Protein AF-A0A7X4CKM7-F1 (afdb_monomer_lite)

Foldseek 3Di:
DPDVVLLCLQDDPPDDPPLVVVLVVLCVPPPDDDPFLVVLLVLLVLLDALQDPCSVVSVLQSLLSLLVSGHPCPPPRDSDDDGDDDDPVSLLVLVQLLLLLLCVLVVHDLVVSCVVHPDSVVSVVSDVSSPDDDSSSSSSSNSNSVSSCSHSDDPVNVVVPDDQLRVQQSCCCSPPVDGDDPVRSVVSVVD

Radius of gyration: 17.93 Å; chains: 1; bounding box: 45×34×43 Å

pLDDT: mean 80.59, std 16.55, range [32.69, 97.44]

Sequence (191 aa):
MPDSHWRNILHHHDEPDEAMQHIDAQVAPLEELSDAVRHIRALISRFDSLTHYCAFDNLDLIVRAIGEGTYPGQPAVDVLTRAWEMDDQRRSRAKTYVQTLRAWSEGKSVEEAQQMADDSELCTELYRTLGPFEEHKAWLAASLAHTLKAFAYEAQDLLDEASEADFVRGVYRAALDRDPSSDDLQNRLAE

Secondary structure (DSSP, 8-state):
---TTTHHHH--TTS--HHHHHHHHTTTTSSS--HHHHHHHHHHHT---SSSTTHHHHHHHHHHHHHHT---S-S------------HHHHHHHHHHHHHHHHHHTT--HHHHHTT-S-HHHHHHHHHHH-S--HHHHHHHHHHHHHHHHHH--HHHHHHHS-HHHHHHHHHHHHHSSPPPHHHHHHHHT-

Structure (mmCIF, N/CA/C/O backbone):
data_AF-A0A7X4CKM7-F1
#
_entry.id   AF-A0A7X4CKM7-F1
#
loop_
_atom_site.group_PDB
_atom_site.id
_atom_site.type_symbol
_atom_site.label_atom_id
_atom_site.label_alt_id
_atom_site.label_comp_id
_atom_site.label_asym_id
_atom_site.label_entity_id
_atom_site.label_seq_id
_atom_site.pdbx_PDB_ins_code
_atom_site.Cartn_x
_atom_site.Cartn_y
_atom_site.Cartn_z
_atom_site.occupancy
_atom_site.B_iso_or_equiv
_atom_site.auth_seq_id
_atom_site.auth_comp_id
_atom_site.auth_asym_id
_atom_site.auth_atom_id
_atom_site.pdbx_PDB_model_num
ATOM 1 N N . MET A 1 1 ? 26.521 -1.316 -17.231 1.00 39.28 1 MET A N 1
ATOM 2 C CA . MET A 1 1 ? 25.372 -1.683 -16.382 1.00 39.28 1 MET A CA 1
ATOM 3 C C . MET A 1 1 ? 25.861 -1.866 -14.949 1.00 39.28 1 MET A C 1
ATOM 5 O O . MET A 1 1 ? 26.292 -2.970 -14.635 1.00 39.28 1 MET A O 1
ATOM 9 N N . PRO A 1 2 ? 25.896 -0.815 -14.113 1.00 37.28 2 PRO A N 1
ATOM 10 C CA . PRO A 1 2 ? 26.225 -0.973 -12.703 1.00 37.28 2 PRO A CA 1
ATOM 11 C C . PRO A 1 2 ? 25.202 -0.245 -11.811 1.00 37.28 2 PRO A C 1
ATOM 13 O O . PRO A 1 2 ? 25.514 0.817 -11.309 1.00 37.28 2 PRO A O 1
ATOM 16 N N . ASP A 1 3 ? 24.006 -0.809 -11.615 1.00 37.28 3 ASP A N 1
ATOM 17 C CA . ASP A 1 3 ? 23.025 -0.297 -10.626 1.00 37.28 3 ASP A CA 1
ATOM 18 C C . ASP A 1 3 ? 22.402 -1.411 -9.762 1.00 37.28 3 ASP A C 1
ATOM 20 O O . ASP A 1 3 ? 21.568 -1.165 -8.894 1.00 37.28 3 ASP A O 1
ATOM 24 N N . SER A 1 4 ? 22.824 -2.667 -9.938 1.00 41.88 4 SER A N 1
ATOM 25 C CA . SER A 1 4 ? 22.228 -3.808 -9.228 1.00 41.88 4 SER A CA 1
ATOM 26 C C . SER A 1 4 ? 22.681 -3.956 -7.774 1.00 41.88 4 SER A C 1
ATOM 28 O O . SER A 1 4 ? 22.087 -4.737 -7.040 1.00 41.88 4 SER A O 1
ATOM 30 N N . HIS A 1 5 ? 23.729 -3.248 -7.344 1.00 32.69 5 HIS A N 1
ATOM 31 C CA . HIS A 1 5 ? 24.290 -3.423 -6.000 1.00 32.69 5 HIS A CA 1
ATOM 32 C C . HIS A 1 5 ? 23.524 -2.668 -4.905 1.00 32.69 5 HIS A C 1
ATOM 34 O O . HIS A 1 5 ? 23.527 -3.121 -3.765 1.00 32.69 5 HIS A O 1
ATOM 40 N N . TRP A 1 6 ? 22.813 -1.585 -5.236 1.00 38.69 6 TRP A N 1
ATOM 41 C CA . TRP A 1 6 ? 22.053 -0.809 -4.247 1.00 38.69 6 TRP A CA 1
ATOM 42 C C . TRP A 1 6 ? 20.774 -1.506 -3.780 1.00 38.69 6 TRP A C 1
ATOM 44 O O . TRP A 1 6 ? 20.381 -1.350 -2.628 1.00 38.69 6 TRP A O 1
ATOM 54 N N . ARG A 1 7 ? 20.168 -2.351 -4.625 1.00 38.78 7 ARG A N 1
ATOM 55 C CA . ARG A 1 7 ? 19.018 -3.186 -4.234 1.00 38.78 7 ARG A CA 1
ATOM 56 C C . ARG A 1 7 ? 19.349 -4.136 -3.075 1.00 38.78 7 ARG A C 1
ATOM 58 O O . ARG A 1 7 ? 18.522 -4.312 -2.191 1.00 38.78 7 ARG A O 1
ATOM 65 N N . ASN A 1 8 ? 20.576 -4.659 -3.044 1.00 40.00 8 ASN A N 1
ATOM 66 C CA . ASN A 1 8 ? 21.045 -5.577 -1.999 1.00 40.00 8 ASN A CA 1
ATOM 67 C C . ASN A 1 8 ? 21.421 -4.880 -0.682 1.00 40.00 8 ASN A C 1
ATOM 69 O O . ASN A 1 8 ? 21.570 -5.551 0.329 1.00 40.00 8 ASN A O 1
ATOM 73 N N . ILE A 1 9 ? 21.603 -3.555 -0.684 1.00 45.00 9 ILE A N 1
ATOM 74 C CA . ILE A 1 9 ? 21.944 -2.784 0.525 1.00 45.00 9 ILE A CA 1
ATOM 75 C C . ILE A 1 9 ? 20.700 -2.548 1.397 1.00 45.00 9 ILE A C 1
ATOM 77 O O . ILE A 1 9 ? 20.830 -2.354 2.602 1.00 45.00 9 ILE A O 1
ATOM 81 N N . LEU A 1 10 ? 19.500 -2.603 0.806 1.00 42.25 10 LEU A N 1
ATOM 82 C CA . LEU A 1 10 ? 18.227 -2.380 1.502 1.00 42.25 10 LEU A CA 1
ATOM 83 C C . LEU A 1 10 ? 17.377 -3.649 1.671 1.00 42.25 10 LEU A C 1
ATOM 85 O O . LEU A 1 10 ? 16.514 -3.670 2.541 1.00 42.25 10 LEU A O 1
ATOM 89 N N . HIS A 1 11 ? 17.625 -4.710 0.895 1.00 40.00 11 HIS A N 1
ATOM 90 C CA . HIS A 1 11 ? 16.902 -5.978 1.011 1.00 40.00 11 HIS A CA 1
ATOM 91 C C . HIS A 1 11 ? 17.866 -7.171 0.957 1.00 40.00 11 HIS A C 1
ATOM 93 O O . HIS A 1 11 ? 18.462 -7.459 -0.082 1.00 40.00 11 HIS A O 1
ATOM 99 N N . HIS A 1 12 ? 17.986 -7.899 2.070 1.00 36.59 12 HIS A N 1
ATOM 100 C CA . HIS A 1 12 ? 18.531 -9.256 2.066 1.00 36.59 12 HIS A CA 1
ATOM 101 C C . HIS A 1 12 ? 17.458 -10.220 1.541 1.00 36.59 12 HIS A C 1
ATOM 103 O O . HIS A 1 12 ? 16.345 -10.258 2.052 1.00 36.59 12 HIS A O 1
ATOM 109 N N . HIS A 1 13 ? 17.787 -10.985 0.498 1.00 42.50 13 HIS A N 1
ATOM 110 C CA . HIS A 1 13 ? 16.843 -11.849 -0.224 1.00 42.50 13 HIS A CA 1
ATOM 111 C C . HIS A 1 13 ? 16.504 -13.180 0.478 1.00 42.50 13 HIS A C 1
ATOM 113 O O . HIS A 1 13 ? 15.590 -13.869 0.027 1.00 42.50 13 HIS A O 1
ATOM 119 N N . ASP A 1 14 ? 17.215 -13.545 1.550 1.00 36.38 14 ASP A N 1
ATOM 120 C CA . ASP A 1 14 ? 17.176 -14.906 2.110 1.00 36.38 14 ASP A CA 1
ATOM 121 C C . ASP A 1 14 ? 16.405 -15.034 3.441 1.00 36.38 14 ASP A C 1
ATOM 123 O O . ASP A 1 14 ? 16.146 -16.149 3.895 1.00 36.38 14 ASP A O 1
ATOM 127 N N . GLU A 1 15 ? 15.965 -13.921 4.037 1.00 41.22 15 GLU A N 1
ATOM 128 C CA . GLU A 1 15 ? 15.113 -13.900 5.234 1.00 41.22 15 GLU A CA 1
ATOM 129 C C . GLU A 1 15 ? 13.768 -13.227 4.914 1.00 41.22 15 GLU A C 1
ATOM 131 O O . GLU A 1 15 ? 13.713 -12.372 4.025 1.00 41.22 15 GLU A O 1
ATOM 136 N N . PRO A 1 16 ? 12.655 -13.597 5.584 1.00 48.03 16 PRO A N 1
ATOM 137 C CA . PRO A 1 16 ? 11.411 -12.861 5.412 1.00 48.03 16 PRO A CA 1
ATOM 138 C C . PRO A 1 16 ? 11.676 -11.406 5.801 1.00 48.03 16 PRO A C 1
ATOM 140 O O . PRO A 1 16 ? 12.111 -11.168 6.925 1.00 48.03 16 PRO A O 1
ATOM 143 N N . ASP A 1 17 ? 11.427 -10.471 4.883 1.00 63.91 17 ASP A N 1
ATOM 144 C CA . ASP A 1 17 ? 11.603 -9.031 5.101 1.00 63.91 17 ASP A CA 1
ATOM 145 C C . ASP A 1 17 ? 11.041 -8.641 6.482 1.00 63.91 17 ASP A C 1
ATOM 147 O O . ASP A 1 17 ? 9.880 -8.946 6.771 1.00 63.91 17 ASP A O 1
ATOM 151 N N . GLU A 1 18 ? 11.848 -8.024 7.357 1.00 64.31 18 GLU A N 1
ATOM 152 C CA . GLU A 1 18 ? 11.435 -7.610 8.712 1.00 64.31 18 GLU A CA 1
ATOM 153 C C . GLU A 1 18 ? 10.119 -6.813 8.676 1.00 64.31 18 GLU A C 1
ATOM 155 O O . GLU A 1 18 ? 9.265 -6.960 9.554 1.00 64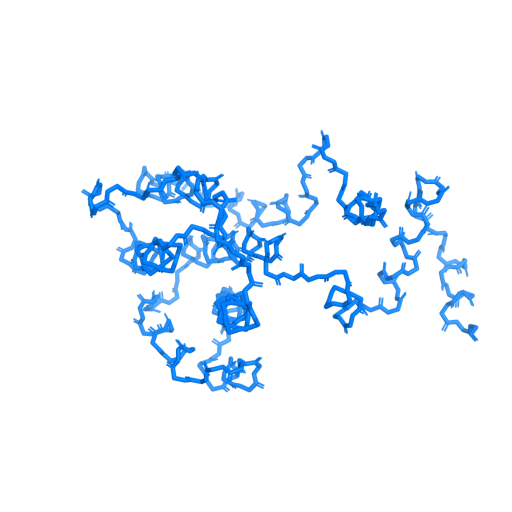.31 18 GLU A O 1
ATOM 160 N N . ALA A 1 19 ? 9.905 -6.017 7.622 1.00 65.50 19 ALA A N 1
ATOM 161 C CA . ALA A 1 19 ? 8.665 -5.281 7.419 1.00 65.50 19 ALA A CA 1
ATOM 162 C C . ALA A 1 19 ? 7.482 -6.208 7.102 1.00 65.50 19 ALA A C 1
ATOM 164 O O . ALA A 1 19 ? 6.382 -5.987 7.606 1.00 65.50 19 ALA A O 1
ATOM 165 N N . MET A 1 20 ? 7.696 -7.272 6.325 1.00 71.19 20 MET A N 1
ATOM 166 C CA . MET A 1 20 ? 6.668 -8.283 6.075 1.00 71.19 20 MET A CA 1
ATOM 167 C C . MET A 1 20 ? 6.361 -9.091 7.336 1.00 71.19 20 MET A C 1
ATOM 169 O O . MET A 1 20 ? 5.194 -9.335 7.623 1.00 71.19 20 MET A O 1
ATOM 173 N N . GLN A 1 21 ? 7.374 -9.438 8.137 1.00 72.31 21 GLN A N 1
ATOM 174 C CA . GLN A 1 21 ? 7.164 -10.083 9.438 1.00 72.31 21 GLN A CA 1
ATOM 175 C C . GLN A 1 21 ? 6.337 -9.193 10.370 1.00 72.31 21 GLN A C 1
ATOM 177 O O . GLN A 1 21 ? 5.437 -9.679 11.051 1.00 72.31 21 GLN A O 1
ATOM 182 N N . HIS A 1 22 ? 6.608 -7.885 10.377 1.00 74.31 22 HIS A N 1
ATOM 183 C CA . HIS A 1 22 ? 5.835 -6.919 11.148 1.00 74.31 22 HIS A CA 1
ATOM 184 C C . HIS A 1 22 ? 4.379 -6.829 10.670 1.00 74.31 22 HIS A C 1
ATOM 186 O O . HIS A 1 22 ? 3.472 -6.835 11.500 1.00 74.31 22 HIS A O 1
ATOM 192 N N . ILE A 1 23 ? 4.144 -6.791 9.354 1.00 76.12 23 ILE A N 1
ATOM 193 C CA . ILE A 1 23 ? 2.796 -6.801 8.765 1.00 76.12 23 ILE A CA 1
ATOM 194 C C . ILE A 1 23 ? 2.068 -8.104 9.116 1.00 76.12 23 ILE A C 1
ATOM 196 O O . ILE A 1 23 ? 0.939 -8.069 9.593 1.00 76.12 23 ILE A O 1
ATOM 200 N N . ASP A 1 24 ? 2.709 -9.257 8.943 1.00 75.00 24 ASP A N 1
ATOM 201 C CA . ASP A 1 24 ? 2.106 -10.560 9.235 1.00 75.00 24 ASP A CA 1
ATOM 202 C C . ASP A 1 24 ? 1.843 -10.748 10.746 1.00 75.00 24 ASP A C 1
ATOM 204 O O . ASP A 1 24 ? 0.855 -11.377 11.133 1.00 75.00 24 ASP A O 1
ATOM 208 N N . ALA A 1 25 ? 2.644 -10.131 11.624 1.00 74.31 25 ALA A N 1
ATOM 209 C CA . ALA A 1 25 ? 2.401 -10.118 13.068 1.00 74.31 25 ALA A CA 1
ATOM 210 C C . ALA A 1 25 ? 1.110 -9.373 13.464 1.00 74.31 25 ALA A C 1
ATOM 212 O O . ALA A 1 25 ? 0.542 -9.681 14.513 1.00 74.31 25 ALA A O 1
ATOM 213 N N . GLN A 1 26 ? 0.595 -8.463 12.626 1.00 70.06 26 GLN A N 1
ATOM 214 C CA . GLN A 1 26 ? -0.701 -7.797 12.846 1.00 70.06 26 GLN A CA 1
ATOM 215 C C . GLN A 1 26 ? -1.882 -8.782 12.793 1.00 70.06 26 GLN A C 1
ATOM 217 O O . GLN A 1 26 ? -2.955 -8.487 13.311 1.00 70.06 26 GLN A O 1
ATOM 222 N N . VAL A 1 27 ? -1.676 -9.967 12.208 1.00 67.94 27 VAL A N 1
ATOM 223 C CA . VAL A 1 27 ? -2.685 -11.023 12.027 1.00 67.94 27 VAL A CA 1
ATOM 224 C C . VAL A 1 27 ? -2.497 -12.190 12.988 1.00 67.94 27 VAL A C 1
ATOM 226 O O . VAL A 1 27 ? -3.405 -12.999 13.144 1.00 67.94 27 VAL A O 1
ATOM 229 N N . ALA A 1 28 ? -1.375 -12.258 13.711 1.00 57.69 28 ALA A N 1
ATOM 230 C CA . ALA A 1 28 ? -1.180 -13.232 14.787 1.00 57.69 28 ALA A CA 1
ATOM 231 C C . ALA A 1 28 ? -2.332 -13.294 15.828 1.00 57.69 28 ALA A C 1
ATOM 233 O O . ALA A 1 28 ? -2.553 -14.382 16.363 1.00 57.69 28 ALA A O 1
ATOM 234 N N . PRO A 1 29 ? -3.094 -12.211 16.114 1.00 54.50 29 PRO A N 1
ATOM 235 C CA . PRO A 1 29 ? -4.280 -12.277 16.973 1.00 54.50 29 PRO A CA 1
ATOM 236 C C . PRO A 1 29 ? -5.586 -12.668 16.252 1.00 54.50 29 PRO A C 1
ATOM 238 O O . PRO A 1 29 ? -6.580 -12.932 16.926 1.00 54.50 29 PRO A O 1
ATOM 241 N N . LEU A 1 30 ? -5.626 -12.680 14.914 1.00 57.91 30 LEU A N 1
ATOM 242 C CA . LEU A 1 30 ? -6.829 -12.964 14.128 1.00 57.91 30 LEU A CA 1
ATOM 243 C C . LEU A 1 30 ? -6.989 -14.483 13.965 1.00 57.91 30 LEU A C 1
ATOM 245 O O . LEU A 1 30 ? -6.373 -15.100 13.095 1.00 57.91 30 LEU A O 1
ATOM 249 N N . GLU A 1 31 ? -7.803 -15.093 14.830 1.00 55.91 31 GLU A N 1
ATOM 250 C CA . GLU A 1 31 ? -8.207 -16.502 14.733 1.00 55.91 31 GLU A CA 1
ATOM 251 C C . GLU A 1 31 ? -8.642 -16.857 13.295 1.00 55.91 31 GLU A C 1
ATOM 253 O O . GLU A 1 31 ? -9.437 -16.145 12.688 1.00 55.91 31 GLU A O 1
ATOM 258 N N . GLU A 1 32 ? -8.061 -17.934 12.750 1.00 72.38 32 GLU A N 1
ATOM 259 C CA . GLU A 1 32 ? -8.278 -18.519 11.414 1.00 72.38 32 GLU A CA 1
ATOM 260 C C . GLU A 1 32 ? -8.833 -17.574 10.325 1.00 72.38 32 GLU A C 1
ATOM 262 O O . GLU A 1 32 ? -10.038 -17.498 10.084 1.00 72.38 32 GLU A O 1
ATOM 267 N N . LEU A 1 33 ? -7.931 -16.935 9.567 1.00 78.38 33 LEU A N 1
ATOM 268 C CA . LEU A 1 33 ? -8.290 -16.206 8.341 1.00 78.38 33 LEU A CA 1
ATOM 269 C C . LEU A 1 33 ? -9.223 -17.025 7.435 1.00 78.38 33 LEU A C 1
ATOM 271 O O . LEU A 1 33 ? -8.977 -18.207 7.185 1.00 78.38 33 LEU A O 1
ATOM 275 N N . SER A 1 34 ? -10.237 -16.382 6.859 1.00 86.50 34 SER A N 1
ATOM 276 C CA . SER A 1 34 ? -11.102 -17.033 5.873 1.00 86.50 34 SER A CA 1
ATOM 277 C C . SER A 1 34 ? -10.327 -17.417 4.605 1.00 86.50 34 SER A C 1
ATOM 279 O O . SER A 1 34 ? -9.322 -16.794 4.245 1.00 86.50 34 SER A O 1
ATOM 281 N N . ASP A 1 35 ? -10.820 -18.416 3.869 1.00 86.44 35 ASP A N 1
ATOM 282 C CA . ASP A 1 35 ? -10.211 -18.825 2.596 1.00 86.44 35 ASP A CA 1
ATOM 283 C C . ASP A 1 35 ? -10.187 -17.690 1.565 1.00 86.44 35 ASP A C 1
ATOM 285 O O . ASP A 1 35 ? -9.237 -17.585 0.791 1.00 86.44 35 ASP A O 1
ATOM 289 N N . ALA A 1 36 ? -11.183 -16.800 1.594 1.00 87.81 36 ALA A N 1
ATOM 290 C CA . ALA A 1 36 ? -11.218 -15.611 0.747 1.00 87.81 36 ALA A CA 1
ATOM 291 C C . ALA A 1 36 ? -10.048 -14.663 1.055 1.00 87.81 36 ALA A C 1
ATOM 293 O O . ALA A 1 36 ? -9.338 -14.243 0.142 1.00 87.81 36 ALA A O 1
ATOM 294 N N . VAL A 1 37 ? -9.785 -14.393 2.337 1.00 88.44 37 VAL A N 1
ATOM 295 C CA . VAL A 1 37 ? -8.666 -13.541 2.767 1.00 88.44 37 VAL A CA 1
ATOM 296 C C . VAL A 1 37 ? -7.321 -14.173 2.400 1.00 88.44 37 VAL A C 1
ATOM 298 O O . VAL A 1 37 ? -6.451 -13.494 1.850 1.00 88.44 37 VAL A O 1
ATOM 301 N N . ARG A 1 38 ? -7.159 -15.488 2.603 1.00 85.38 38 ARG A N 1
ATOM 302 C CA . ARG A 1 38 ? -5.957 -16.224 2.163 1.00 85.38 38 ARG A CA 1
ATOM 303 C C . ARG A 1 38 ? -5.773 -16.164 0.647 1.00 85.38 38 ARG A C 1
ATOM 305 O O . ARG A 1 38 ? -4.649 -16.020 0.169 1.00 85.38 38 ARG A O 1
ATOM 312 N N . HIS A 1 39 ? -6.863 -16.257 -0.112 1.00 87.50 39 HIS A N 1
ATOM 313 C CA . HIS A 1 39 ? -6.821 -16.177 -1.567 1.00 87.50 39 HIS A CA 1
ATOM 314 C C . HIS A 1 39 ? -6.375 -14.792 -2.047 1.00 87.50 39 HIS A C 1
ATOM 316 O O . HIS A 1 39 ? -5.477 -14.700 -2.881 1.00 87.50 39 HIS A O 1
ATOM 322 N N . ILE A 1 40 ? -6.932 -13.717 -1.481 1.00 89.75 40 ILE A N 1
ATOM 323 C CA . ILE A 1 40 ? -6.520 -12.344 -1.805 1.00 89.75 40 ILE A CA 1
ATOM 324 C C . ILE A 1 40 ? -5.047 -12.132 -1.442 1.00 89.75 40 ILE A C 1
ATOM 326 O O . ILE A 1 40 ? -4.286 -11.603 -2.250 1.00 89.75 40 ILE A O 1
ATOM 330 N N . ARG A 1 41 ? -4.603 -12.628 -0.280 1.00 88.06 41 ARG A N 1
ATOM 331 C CA . ARG A 1 41 ? -3.185 -12.583 0.101 1.00 88.06 41 ARG A CA 1
ATOM 332 C C . ARG A 1 41 ? -2.292 -13.279 -0.925 1.00 88.06 41 ARG A C 1
ATOM 334 O O . ARG A 1 41 ? -1.248 -12.742 -1.284 1.00 88.06 41 ARG A O 1
ATOM 341 N N . ALA A 1 42 ? -2.711 -14.439 -1.428 1.00 84.00 42 ALA A N 1
ATOM 342 C CA . ALA A 1 42 ? -1.979 -15.158 -2.464 1.00 84.00 42 ALA A CA 1
ATOM 343 C C . ALA A 1 42 ? -1.928 -14.390 -3.797 1.00 84.00 42 ALA A C 1
ATOM 345 O O . ALA A 1 42 ? -0.920 -14.477 -4.495 1.00 84.00 42 ALA A O 1
ATOM 346 N N . LEU A 1 43 ? -2.970 -13.628 -4.154 1.00 85.94 43 LEU A N 1
ATOM 347 C CA . LEU A 1 43 ? -2.938 -12.738 -5.323 1.00 85.94 43 LEU A CA 1
ATOM 348 C C . LEU A 1 43 ? -1.899 -11.627 -5.146 1.00 85.94 43 LEU A C 1
ATOM 350 O O . LEU A 1 43 ? -1.102 -11.405 -6.054 1.00 85.94 43 LEU A O 1
ATOM 354 N N . ILE A 1 44 ? -1.864 -10.991 -3.971 1.00 87.50 44 ILE A N 1
ATOM 355 C CA . ILE A 1 44 ? -0.880 -9.949 -3.640 1.00 87.50 44 ILE A CA 1
ATOM 356 C C . ILE A 1 44 ? 0.544 -10.499 -3.762 1.00 87.50 44 ILE A C 1
ATOM 358 O O . ILE A 1 44 ? 1.368 -9.912 -4.453 1.00 87.50 44 ILE A O 1
ATOM 362 N N . SER A 1 45 ? 0.828 -11.662 -3.167 1.00 80.69 45 SER A N 1
ATOM 363 C CA . SER A 1 45 ? 2.166 -12.273 -3.216 1.00 80.69 45 SER A CA 1
ATOM 364 C C . SER A 1 45 ? 2.613 -12.686 -4.621 1.00 80.69 45 SER A C 1
ATOM 366 O O . SER A 1 45 ? 3.796 -12.923 -4.842 1.00 80.69 45 SER A O 1
ATOM 368 N N . ARG A 1 46 ? 1.678 -12.815 -5.569 1.00 77.88 46 ARG A N 1
ATOM 369 C CA . ARG A 1 46 ? 1.964 -13.132 -6.974 1.00 77.88 46 ARG A CA 1
ATOM 370 C C . ARG A 1 46 ? 2.063 -11.888 -7.848 1.00 77.88 46 ARG A C 1
ATOM 372 O O . ARG A 1 46 ? 2.316 -12.033 -9.037 1.00 77.88 46 ARG A O 1
ATOM 379 N N . PHE A 1 47 ? 1.837 -10.693 -7.307 1.00 79.56 47 PHE A N 1
ATOM 380 C CA . PHE A 1 47 ? 1.991 -9.464 -8.067 1.00 79.56 47 PHE A CA 1
ATOM 381 C C . PHE A 1 47 ? 3.473 -9.250 -8.403 1.00 79.56 47 PHE A C 1
ATOM 383 O O . PHE A 1 47 ? 4.274 -8.913 -7.538 1.00 79.56 47 PHE A O 1
ATOM 390 N N . ASP A 1 48 ? 3.829 -9.497 -9.663 1.00 71.56 48 ASP A N 1
ATOM 391 C CA . ASP A 1 48 ? 5.229 -9.637 -10.084 1.00 71.56 48 ASP A CA 1
ATOM 392 C C . ASP A 1 48 ? 5.817 -8.351 -10.683 1.00 71.56 48 ASP A C 1
ATOM 394 O O . ASP A 1 48 ? 7.026 -8.131 -10.645 1.00 71.56 48 ASP A O 1
ATOM 398 N N . SER A 1 49 ? 4.989 -7.475 -11.272 1.00 75.25 49 SER A N 1
ATOM 399 C CA . SER A 1 49 ? 5.521 -6.259 -11.888 1.00 75.25 49 SER A CA 1
ATOM 400 C C . SER A 1 49 ? 4.499 -5.181 -12.233 1.00 75.25 49 SER A C 1
ATOM 402 O O . SER A 1 49 ? 3.385 -5.450 -12.681 1.00 75.25 49 SER A O 1
ATOM 404 N N . LEU A 1 50 ? 4.962 -3.932 -12.163 1.00 82.31 50 LEU A N 1
ATOM 405 C CA . LEU A 1 50 ? 4.291 -2.742 -12.693 1.00 82.31 50 LEU A CA 1
ATOM 406 C C . LEU A 1 50 ? 4.560 -2.499 -14.192 1.00 82.31 50 LEU A C 1
ATOM 408 O O . LEU A 1 50 ? 3.913 -1.644 -14.802 1.00 82.31 50 LEU A O 1
ATOM 412 N N . THR A 1 51 ? 5.482 -3.246 -14.810 1.00 78.06 51 THR A N 1
ATOM 413 C CA . THR A 1 51 ? 5.804 -3.127 -16.246 1.00 78.06 51 THR A CA 1
ATOM 414 C C . THR A 1 51 ? 4.840 -3.897 -17.147 1.00 78.06 51 THR A C 1
ATOM 416 O O . THR A 1 51 ? 4.883 -3.763 -18.367 1.00 78.06 51 THR A O 1
ATOM 419 N N . HIS A 1 52 ? 3.935 -4.691 -16.573 1.00 79.12 52 HIS A N 1
ATOM 420 C CA . HIS A 1 52 ? 2.905 -5.377 -17.342 1.00 79.12 52 HIS A CA 1
ATOM 421 C C . HIS A 1 52 ? 1.837 -4.390 -17.842 1.00 79.12 52 HIS A C 1
ATOM 423 O O . HIS A 1 52 ? 1.417 -3.494 -17.110 1.00 79.12 52 HIS A O 1
ATOM 429 N N . TYR A 1 53 ? 1.341 -4.547 -19.074 1.00 75.81 53 TYR A N 1
ATOM 430 C CA . TYR A 1 53 ? 0.359 -3.611 -19.647 1.00 75.81 53 TYR A CA 1
ATOM 431 C C . TYR A 1 53 ? -0.942 -3.539 -18.821 1.00 75.81 53 TYR A C 1
ATOM 433 O O . TYR A 1 53 ? -1.439 -2.441 -18.595 1.00 75.81 53 TYR A O 1
ATOM 441 N N . CYS A 1 54 ? -1.402 -4.671 -18.274 1.00 81.38 54 CYS A N 1
ATOM 442 C CA . CYS A 1 54 ? -2.551 -4.759 -17.360 1.00 81.38 54 CYS A CA 1
ATOM 443 C C . CYS A 1 54 ? -2.188 -4.617 -15.871 1.00 81.38 54 CYS A C 1
ATOM 445 O O . CYS A 1 54 ? -2.989 -4.986 -15.020 1.00 81.38 54 CYS A O 1
ATOM 447 N N . ALA A 1 55 ? -0.992 -4.135 -15.510 1.00 85.62 55 ALA A N 1
ATOM 448 C CA . ALA A 1 55 ? -0.593 -4.045 -14.100 1.00 85.62 55 ALA A CA 1
ATOM 449 C C . ALA A 1 55 ? -1.594 -3.237 -13.258 1.00 85.62 55 ALA A C 1
ATOM 451 O O . ALA A 1 55 ? -1.964 -3.673 -12.175 1.00 85.62 55 ALA A O 1
ATOM 452 N N . PHE A 1 56 ? -2.076 -2.102 -13.771 1.00 89.50 56 PHE A N 1
ATOM 453 C CA . PHE A 1 56 ? -3.050 -1.277 -13.053 1.00 89.50 56 PHE A CA 1
ATOM 454 C C . PHE A 1 56 ? -4.458 -1.873 -13.052 1.00 89.50 56 PHE A C 1
ATOM 456 O O . PHE A 1 56 ? -5.118 -1.802 -12.025 1.00 89.50 56 PHE A O 1
ATOM 463 N N . ASP A 1 57 ? -4.871 -2.553 -14.124 1.00 88.38 57 ASP A N 1
ATOM 464 C CA . ASP A 1 57 ? -6.142 -3.292 -14.132 1.00 88.38 57 ASP A CA 1
ATOM 465 C C . ASP A 1 57 ? -6.125 -4.405 -13.071 1.00 88.38 57 ASP A C 1
ATOM 467 O O . ASP A 1 57 ? -7.072 -4.583 -12.308 1.00 88.38 57 ASP A O 1
ATOM 471 N N . ASN A 1 58 ? -5.007 -5.130 -12.976 1.00 87.81 58 ASN A N 1
ATOM 472 C CA . ASN A 1 58 ? -4.773 -6.134 -11.945 1.00 87.81 58 ASN A CA 1
ATOM 473 C C . ASN A 1 58 ? -4.785 -5.516 -10.540 1.00 87.81 58 ASN A C 1
ATOM 475 O O . ASN A 1 58 ? -5.336 -6.115 -9.619 1.00 87.81 58 ASN A O 1
ATOM 479 N N . LEU A 1 59 ? -4.196 -4.330 -10.366 1.00 91.00 59 LEU A N 1
ATOM 480 C CA . LEU A 1 59 ? -4.215 -3.633 -9.082 1.00 91.00 59 LEU A CA 1
ATOM 481 C C . LEU A 1 59 ? -5.620 -3.220 -8.676 1.00 91.00 59 LEU A C 1
ATOM 483 O O . LEU A 1 59 ? -6.013 -3.487 -7.544 1.00 91.00 59 LEU A O 1
ATOM 487 N N . ASP A 1 60 ? -6.391 -2.653 -9.597 1.00 92.25 60 ASP A N 1
ATOM 488 C CA . ASP A 1 60 ? -7.781 -2.273 -9.354 1.00 92.25 60 ASP A CA 1
ATOM 489 C C . ASP A 1 60 ? -8.623 -3.488 -8.949 1.00 92.25 60 ASP A C 1
ATOM 491 O O . ASP A 1 60 ? -9.423 -3.415 -8.014 1.00 92.25 60 ASP A O 1
ATOM 495 N N . LEU A 1 61 ? -8.387 -4.644 -9.577 1.00 91.31 61 LEU A N 1
ATOM 496 C CA . LEU A 1 61 ? -9.028 -5.904 -9.199 1.00 91.31 61 LEU A CA 1
ATOM 497 C C . LEU A 1 61 ? -8.650 -6.362 -7.788 1.00 91.31 61 LEU A C 1
ATOM 499 O O . LEU A 1 61 ? -9.528 -6.795 -7.042 1.00 91.31 61 LEU A O 1
ATOM 503 N N . ILE A 1 62 ? -7.372 -6.276 -7.410 1.00 92.62 62 ILE A N 1
ATOM 504 C CA . ILE A 1 62 ? -6.922 -6.672 -6.070 1.00 92.62 62 ILE A CA 1
ATOM 505 C C . ILE A 1 62 ? -7.490 -5.714 -5.016 1.00 92.62 62 ILE A C 1
ATOM 507 O O . ILE A 1 62 ? -8.033 -6.181 -4.018 1.00 92.62 62 ILE A O 1
ATOM 511 N N . VAL A 1 63 ? -7.433 -4.396 -5.233 1.00 95.56 63 VAL A N 1
ATOM 512 C CA . VAL A 1 63 ? -7.995 -3.398 -4.303 1.00 95.56 63 VAL A CA 1
ATOM 513 C C . VAL A 1 63 ? -9.495 -3.611 -4.120 1.00 95.56 63 VAL A C 1
ATOM 515 O O . VAL A 1 63 ? -9.992 -3.603 -2.994 1.00 95.56 63 VAL A O 1
ATOM 518 N N . ARG A 1 64 ? -10.218 -3.876 -5.210 1.00 95.00 64 ARG A N 1
ATOM 519 C CA . ARG A 1 64 ? -11.638 -4.221 -5.148 1.00 95.00 64 ARG A CA 1
ATOM 520 C C . ARG A 1 64 ? -11.887 -5.493 -4.348 1.00 95.00 64 ARG A C 1
ATOM 522 O O . ARG A 1 64 ? -12.787 -5.511 -3.516 1.00 95.00 64 ARG A O 1
ATOM 529 N N . ALA A 1 65 ? -11.078 -6.529 -4.555 1.00 93.62 65 ALA A N 1
ATOM 530 C CA . ALA A 1 65 ? -11.198 -7.776 -3.809 1.00 93.62 65 ALA A CA 1
ATOM 531 C C . ALA A 1 65 ? -10.972 -7.576 -2.303 1.00 93.62 65 ALA A C 1
ATOM 533 O O . ALA A 1 65 ? -11.677 -8.168 -1.486 1.00 93.62 65 ALA A O 1
ATOM 534 N N . ILE A 1 66 ? -10.025 -6.705 -1.931 1.00 95.00 66 ILE A N 1
ATOM 535 C CA . ILE A 1 66 ? -9.812 -6.288 -0.539 1.00 95.00 66 ILE A CA 1
ATOM 536 C C . ILE A 1 66 ? -11.076 -5.608 -0.000 1.00 95.00 66 ILE A C 1
ATOM 538 O O . ILE A 1 66 ? -11.588 -6.019 1.038 1.00 95.00 66 ILE A O 1
ATOM 542 N N . GLY A 1 67 ? -11.612 -4.613 -0.711 1.00 94.75 67 GLY A N 1
ATOM 543 C CA . GLY A 1 67 ? -12.795 -3.870 -0.269 1.00 94.75 67 GLY A CA 1
ATOM 544 C C . GLY A 1 67 ? -14.059 -4.723 -0.143 1.00 94.75 67 GLY A C 1
ATOM 545 O O . GLY A 1 67 ? -14.811 -4.602 0.827 1.00 94.75 67 GLY A O 1
ATOM 546 N N . GLU A 1 68 ? -14.267 -5.651 -1.074 1.00 93.81 68 GLU A N 1
ATOM 547 C CA . GLU A 1 68 ? -15.389 -6.595 -1.059 1.00 93.81 68 GLU A CA 1
ATOM 548 C C . GLU A 1 68 ? -15.166 -7.765 -0.078 1.00 93.81 68 GLU A C 1
ATOM 550 O O . GLU A 1 68 ? -16.117 -8.465 0.267 1.00 93.81 68 GLU A O 1
ATOM 555 N N . GLY A 1 69 ? -13.930 -7.988 0.386 1.00 89.81 69 GLY A N 1
ATOM 556 C CA . GLY A 1 69 ? -13.557 -9.118 1.246 1.00 89.81 69 GLY A CA 1
ATOM 557 C C . GLY A 1 69 ? -13.634 -10.479 0.541 1.00 89.81 69 GLY A C 1
ATOM 558 O O . GLY A 1 69 ? -13.648 -11.526 1.190 1.00 89.81 69 GLY A O 1
ATOM 559 N N . THR A 1 70 ? -13.718 -10.484 -0.789 1.00 89.19 70 THR A N 1
ATOM 560 C CA . THR A 1 70 ? -13.839 -11.688 -1.610 1.00 89.19 70 THR A CA 1
ATOM 561 C C . THR A 1 70 ? -13.243 -11.466 -2.990 1.00 89.19 70 THR A C 1
ATOM 563 O O . THR A 1 70 ? -13.084 -10.338 -3.443 1.00 89.19 70 THR A O 1
ATOM 566 N N . TYR A 1 71 ? -12.931 -12.556 -3.684 1.00 79.62 71 TYR A N 1
ATOM 567 C CA . TYR A 1 71 ? -12.489 -12.510 -5.068 1.00 79.62 71 TYR A CA 1
ATOM 568 C C . TYR A 1 71 ? -13.258 -13.557 -5.879 1.00 79.62 71 TYR A C 1
ATOM 570 O O . TYR A 1 71 ? -13.158 -14.749 -5.577 1.00 79.62 71 TYR A O 1
ATOM 578 N N . PRO A 1 72 ? -14.009 -13.161 -6.922 1.00 68.06 72 PRO A N 1
ATOM 579 C CA . PRO A 1 72 ? -14.866 -14.077 -7.676 1.00 68.06 72 PRO A CA 1
ATOM 580 C C . PRO A 1 72 ? -14.089 -15.053 -8.580 1.00 68.06 72 PRO A C 1
ATOM 582 O O . PRO A 1 72 ? -14.700 -15.850 -9.289 1.00 68.06 72 PRO A O 1
ATOM 585 N N . GLY A 1 73 ? -12.752 -15.002 -8.590 1.00 64.69 73 GLY A N 1
ATOM 586 C CA . GLY A 1 73 ? -11.903 -15.876 -9.403 1.00 64.69 73 GLY A CA 1
ATOM 587 C C . GLY A 1 73 ? -11.743 -15.429 -10.860 1.00 64.69 73 GLY A C 1
ATOM 588 O O . GLY A 1 73 ? -11.001 -16.071 -11.604 1.00 64.69 73 G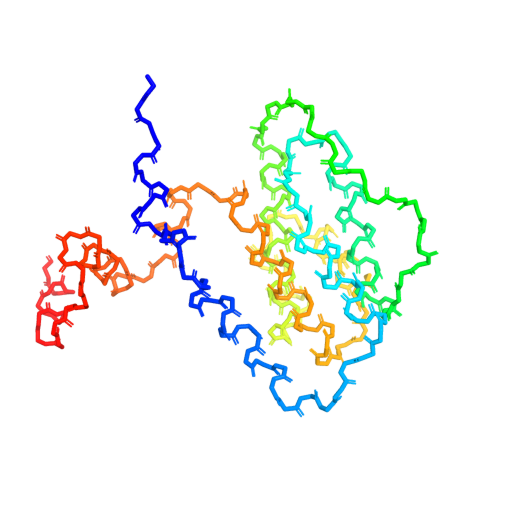LY A O 1
ATOM 589 N N . GLN A 1 74 ? -12.419 -14.351 -11.283 1.00 57.09 74 GLN A N 1
ATOM 590 C CA . GLN A 1 74 ? -12.313 -13.775 -12.626 1.00 57.09 74 GLN A CA 1
ATOM 591 C C . GLN A 1 74 ? -12.391 -12.235 -12.633 1.00 57.09 74 GLN A C 1
ATOM 593 O O . GLN A 1 74 ? -13.115 -11.670 -11.813 1.00 57.09 74 GLN A O 1
ATOM 598 N N . PRO A 1 75 ? -11.722 -11.570 -13.601 1.00 60.50 75 PRO A N 1
ATOM 599 C CA . PRO A 1 75 ? -10.752 -12.148 -14.537 1.00 60.50 75 PRO A CA 1
ATOM 600 C C . PRO A 1 75 ? -9.472 -12.547 -13.795 1.00 60.50 75 PRO A C 1
ATOM 602 O O . PRO A 1 75 ? -9.101 -11.892 -12.825 1.00 60.50 75 PRO A O 1
ATOM 605 N N . ALA A 1 76 ? -8.821 -13.632 -14.227 1.00 63.44 76 ALA A N 1
ATOM 606 C CA . ALA A 1 76 ? -7.564 -14.059 -13.622 1.00 63.44 76 ALA A CA 1
ATOM 607 C C . ALA A 1 76 ? -6.532 -12.931 -13.741 1.00 63.44 76 ALA A C 1
ATOM 609 O O . ALA A 1 76 ? -6.344 -12.391 -14.830 1.00 63.44 76 ALA A O 1
ATOM 610 N N . VAL A 1 77 ? -5.880 -12.595 -12.628 1.00 59.81 77 VAL A N 1
ATOM 611 C CA . VAL A 1 77 ? -4.765 -11.642 -12.610 1.00 59.81 77 VAL A CA 1
ATOM 612 C C . VAL A 1 77 ? -3.686 -12.166 -13.558 1.00 59.81 77 VAL A C 1
ATOM 614 O O . VAL A 1 77 ? -3.124 -13.238 -13.322 1.00 59.81 77 VAL A O 1
ATOM 617 N N . ASP A 1 78 ? -3.442 -11.451 -14.658 1.00 61.50 78 ASP A N 1
ATOM 618 C CA . ASP A 1 78 ? -2.430 -11.841 -15.644 1.00 61.50 78 ASP A CA 1
ATOM 619 C C . ASP A 1 78 ? -1.045 -11.502 -15.088 1.00 61.50 78 ASP A C 1
ATOM 621 O O . ASP A 1 78 ? -0.735 -10.336 -14.842 1.00 61.50 78 ASP A O 1
ATOM 625 N N . VAL A 1 79 ? -0.243 -12.535 -14.831 1.00 54.94 79 VAL A N 1
ATOM 626 C CA . VAL A 1 79 ? 1.066 -12.438 -14.161 1.00 54.94 79 VAL A CA 1
ATOM 627 C C . VAL A 1 79 ? 2.224 -12.605 -15.155 1.00 54.94 79 VAL A C 1
ATOM 629 O O . VAL A 1 79 ? 3.380 -12.688 -14.756 1.00 54.94 79 VAL A O 1
ATOM 632 N N . LEU A 1 80 ? 1.951 -12.726 -16.460 1.00 49.94 80 LEU A N 1
ATOM 633 C CA . LEU A 1 80 ? 2.996 -13.035 -17.438 1.00 49.94 80 LEU A CA 1
ATOM 634 C C . LEU A 1 80 ? 3.744 -11.780 -17.893 1.00 49.94 80 LEU A C 1
ATOM 636 O O . LEU A 1 80 ? 3.191 -10.887 -18.521 1.00 49.94 80 LEU A O 1
ATOM 640 N N . THR A 1 81 ? 5.049 -11.743 -17.644 1.00 48.97 81 THR A N 1
ATOM 641 C CA . THR A 1 81 ? 5.921 -10.606 -17.945 1.00 48.97 81 THR A CA 1
ATOM 642 C C . THR A 1 81 ? 6.001 -10.321 -19.454 1.00 48.97 81 THR A C 1
ATOM 644 O O . THR A 1 81 ? 6.435 -11.156 -20.251 1.00 48.97 81 THR A O 1
ATOM 647 N N . ARG A 1 82 ? 5.647 -9.098 -19.867 1.00 54.72 82 ARG A N 1
ATOM 648 C CA . ARG A 1 82 ? 6.033 -8.508 -21.159 1.00 54.72 82 ARG A CA 1
ATOM 649 C C . ARG A 1 82 ? 6.571 -7.115 -20.874 1.00 54.72 82 ARG A C 1
ATOM 651 O O . ARG A 1 82 ? 5.849 -6.290 -20.330 1.00 54.72 82 ARG A O 1
ATOM 658 N N . ALA A 1 83 ? 7.849 -6.908 -21.173 1.00 55.91 83 ALA A N 1
ATOM 659 C CA . ALA A 1 83 ? 8.618 -5.752 -20.731 1.00 55.91 83 ALA A CA 1
ATOM 660 C C . ALA A 1 83 ? 8.181 -4.464 -21.446 1.00 55.91 83 ALA A C 1
ATOM 662 O O . ALA A 1 83 ? 8.606 -4.205 -22.571 1.00 55.91 83 ALA A O 1
ATOM 663 N N . TRP A 1 84 ? 7.343 -3.668 -20.782 1.00 56.59 84 TRP A N 1
ATOM 664 C CA . TRP A 1 84 ? 7.226 -2.236 -21.051 1.00 56.59 84 TRP A CA 1
ATOM 665 C C . TRP A 1 84 ? 8.158 -1.473 -20.109 1.00 56.59 84 TRP A C 1
ATOM 667 O O . TRP A 1 84 ? 8.451 -1.934 -19.006 1.00 56.59 84 TRP A O 1
ATOM 677 N N . GLU A 1 85 ? 8.646 -0.314 -20.537 1.00 68.94 85 GLU A N 1
ATOM 678 C CA . GLU A 1 85 ? 9.414 0.557 -19.650 1.00 68.94 85 GLU A CA 1
ATOM 679 C C . GLU A 1 85 ? 8.500 1.148 -18.567 1.00 68.94 85 GLU A C 1
ATOM 681 O O . GLU A 1 85 ? 7.320 1.426 -18.799 1.00 68.94 85 GLU A O 1
ATOM 686 N N . MET A 1 86 ? 9.043 1.303 -17.359 1.00 79.00 86 MET A N 1
ATOM 687 C CA . MET A 1 86 ? 8.393 2.075 -16.307 1.00 79.00 86 MET A CA 1
ATOM 688 C C . MET A 1 86 ? 8.604 3.556 -16.609 1.00 79.00 86 MET A C 1
ATOM 690 O O . MET A 1 86 ? 9.709 4.059 -16.418 1.00 79.00 86 MET A O 1
ATOM 694 N N . ASP A 1 87 ? 7.561 4.240 -17.067 1.00 84.50 87 ASP A N 1
ATOM 695 C CA . ASP A 1 87 ? 7.581 5.696 -17.195 1.00 84.50 87 ASP A CA 1
ATOM 696 C C . ASP A 1 87 ? 7.223 6.397 -15.868 1.00 84.50 87 ASP A C 1
ATOM 698 O O . ASP A 1 87 ? 6.717 5.785 -14.917 1.00 84.50 87 ASP A O 1
ATOM 702 N N . ASP A 1 88 ? 7.494 7.701 -15.806 1.00 86.56 88 ASP A N 1
ATOM 703 C CA . ASP A 1 88 ? 7.257 8.524 -14.615 1.00 86.56 88 ASP A CA 1
ATOM 704 C C . ASP A 1 88 ? 5.775 8.581 -14.225 1.00 86.56 88 ASP A C 1
ATOM 706 O O . ASP A 1 88 ? 5.444 8.638 -13.039 1.00 86.56 88 ASP A O 1
ATOM 710 N N . GLN A 1 89 ? 4.866 8.515 -15.203 1.00 88.69 89 GLN A N 1
ATOM 711 C CA . GLN A 1 89 ? 3.428 8.550 -14.952 1.00 88.69 89 GLN A CA 1
ATOM 712 C C . GLN A 1 89 ? 2.960 7.266 -14.259 1.00 88.69 89 GLN A C 1
ATOM 714 O O . GLN A 1 89 ? 2.230 7.321 -13.269 1.00 88.69 89 GLN A O 1
ATOM 719 N N . ARG A 1 90 ? 3.397 6.099 -14.742 1.00 88.69 90 ARG A N 1
ATOM 720 C CA . ARG A 1 90 ? 3.133 4.796 -14.121 1.00 88.69 90 ARG A CA 1
ATOM 721 C C . ARG A 1 90 ? 3.751 4.742 -12.732 1.00 88.69 90 ARG A C 1
ATOM 723 O O . ARG A 1 90 ? 3.100 4.269 -11.802 1.00 88.69 90 ARG A O 1
ATOM 730 N N . ARG A 1 91 ? 4.965 5.268 -12.565 1.00 89.50 91 ARG A N 1
ATOM 731 C CA . ARG A 1 91 ? 5.623 5.336 -11.258 1.00 89.50 91 ARG A CA 1
ATOM 732 C C . ARG A 1 91 ? 4.843 6.197 -10.267 1.00 89.50 91 ARG A C 1
ATOM 734 O O . ARG A 1 91 ? 4.540 5.716 -9.180 1.00 89.50 91 ARG A O 1
ATOM 741 N N . SER A 1 92 ? 4.486 7.426 -10.641 1.00 91.38 92 SER A N 1
ATOM 742 C CA . SER A 1 92 ? 3.704 8.334 -9.788 1.00 91.38 92 SER A CA 1
ATOM 743 C C . SER A 1 92 ? 2.343 7.731 -9.435 1.00 91.38 92 SER A C 1
ATOM 745 O O . SER A 1 92 ? 1.973 7.680 -8.260 1.00 91.38 92 SER A O 1
ATOM 747 N N . ARG A 1 93 ? 1.653 7.125 -10.413 1.00 93.50 93 ARG A N 1
ATOM 748 C CA . ARG A 1 93 ? 0.404 6.400 -10.152 1.00 93.50 93 ARG A CA 1
ATOM 749 C C . ARG A 1 93 ? 0.612 5.289 -9.124 1.00 93.50 93 ARG A C 1
ATOM 751 O O . ARG A 1 93 ? -0.135 5.218 -8.158 1.00 93.50 93 ARG A O 1
ATOM 758 N N . ALA A 1 94 ? 1.627 4.441 -9.282 1.00 92.56 94 ALA A N 1
ATOM 759 C CA . ALA A 1 94 ? 1.906 3.369 -8.328 1.00 92.56 94 ALA A CA 1
ATOM 760 C C . ALA A 1 94 ? 2.272 3.890 -6.925 1.00 92.56 94 ALA A C 1
ATOM 762 O O . ALA A 1 94 ? 1.826 3.310 -5.935 1.00 92.56 94 ALA A O 1
ATOM 763 N N . LYS A 1 95 ? 3.011 5.004 -6.825 1.00 93.50 95 LYS A N 1
ATOM 764 C CA . LYS A 1 95 ? 3.282 5.686 -5.547 1.00 93.50 95 LYS A CA 1
ATOM 765 C C . LYS A 1 95 ? 1.993 6.147 -4.869 1.00 93.50 95 LYS A C 1
ATOM 767 O O . LYS A 1 95 ? 1.847 5.913 -3.673 1.00 93.50 95 LYS A O 1
ATOM 772 N N . THR A 1 96 ? 1.024 6.666 -5.626 1.00 95.25 96 THR A N 1
ATOM 773 C CA . THR A 1 96 ? -0.300 6.998 -5.073 1.00 95.25 96 THR A CA 1
ATOM 774 C C . THR A 1 96 ? -0.996 5.764 -4.490 1.00 95.25 96 THR A C 1
ATOM 776 O O . THR A 1 96 ? -1.475 5.836 -3.363 1.00 95.25 96 THR A O 1
ATOM 779 N N . TYR A 1 97 ? -0.986 4.601 -5.164 1.00 96.12 97 TYR A N 1
ATOM 780 C CA . TYR A 1 97 ? -1.532 3.368 -4.557 1.00 96.12 97 TYR A CA 1
ATOM 781 C C . TYR A 1 97 ? -0.828 3.040 -3.238 1.00 96.12 97 TYR A C 1
ATOM 783 O O . TYR A 1 97 ? -1.503 2.767 -2.251 1.00 96.12 97 TYR A O 1
ATOM 791 N N . VAL A 1 98 ? 0.509 3.080 -3.202 1.00 94.69 98 VAL A N 1
ATOM 792 C CA . VAL A 1 98 ? 1.289 2.787 -1.986 1.00 94.69 98 VAL A CA 1
ATOM 793 C C . VAL A 1 98 ? 0.899 3.727 -0.844 1.00 94.69 98 VAL A C 1
ATOM 795 O O . VAL A 1 98 ? 0.569 3.259 0.245 1.00 94.69 98 VAL A O 1
ATOM 798 N N . GLN A 1 99 ? 0.905 5.037 -1.093 1.00 94.81 99 GLN A N 1
ATOM 799 C CA . GLN A 1 99 ? 0.584 6.065 -0.100 1.00 94.81 99 GLN A CA 1
ATOM 800 C C . GLN A 1 99 ? -0.851 5.916 0.412 1.00 94.81 99 GLN A C 1
ATOM 802 O O . GLN A 1 99 ? -1.074 5.891 1.623 1.00 94.81 99 GLN A O 1
ATOM 807 N N . THR A 1 100 ? -1.818 5.756 -0.494 1.00 96.88 100 THR A N 1
ATOM 808 C CA . THR A 1 100 ? -3.236 5.631 -0.149 1.00 96.88 100 THR A CA 1
ATOM 809 C C . THR A 1 100 ? -3.533 4.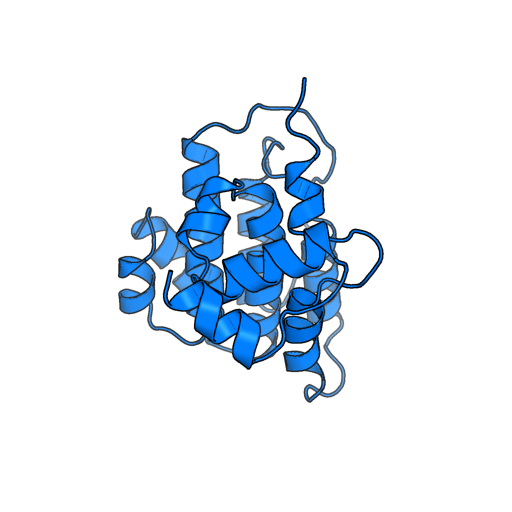338 0.608 1.00 96.88 100 THR A C 1
ATOM 811 O O . THR A 1 100 ? -4.196 4.384 1.641 1.00 96.88 100 THR A O 1
ATOM 814 N N . LEU A 1 101 ? -3.028 3.189 0.144 1.00 96.94 101 LEU A N 1
ATOM 815 C CA . LEU A 1 101 ? -3.235 1.896 0.807 1.00 96.94 101 LEU A CA 1
ATOM 816 C C . LEU A 1 101 ? -2.617 1.882 2.205 1.00 96.94 101 LEU A C 1
ATOM 818 O O . LEU A 1 101 ? -3.241 1.389 3.144 1.00 96.94 101 LEU A O 1
ATOM 822 N N . ARG A 1 102 ? -1.424 2.469 2.356 1.00 94.94 102 ARG A N 1
ATOM 823 C CA . ARG A 1 102 ? -0.770 2.620 3.655 1.00 94.94 102 ARG A CA 1
ATOM 824 C C . ARG A 1 102 ? -1.594 3.505 4.585 1.00 94.94 102 ARG A C 1
ATOM 826 O O . ARG A 1 102 ? -1.918 3.071 5.687 1.00 94.94 102 ARG A O 1
ATOM 833 N N . ALA A 1 103 ? -1.986 4.696 4.135 1.00 95.62 103 ALA A N 1
ATOM 834 C CA . ALA A 1 103 ? -2.783 5.616 4.942 1.00 95.62 103 ALA A CA 1
ATOM 835 C C . ALA A 1 103 ? -4.110 4.985 5.392 1.00 95.62 103 ALA A C 1
ATOM 837 O O . ALA A 1 103 ? -4.455 5.047 6.572 1.00 95.62 103 ALA A O 1
ATOM 838 N N . TRP A 1 104 ? -4.803 4.300 4.481 1.00 97.44 104 TRP A N 1
ATOM 839 C CA . TRP A 1 104 ? -6.045 3.601 4.795 1.00 97.44 104 TRP A CA 1
ATOM 840 C C . TRP A 1 104 ? -5.827 2.455 5.793 1.00 97.44 104 TRP A C 1
ATOM 842 O O . TRP A 1 104 ? -6.586 2.329 6.752 1.00 97.44 104 TRP A O 1
ATOM 852 N N . SER A 1 105 ? -4.761 1.659 5.628 1.00 95.62 105 SER A N 1
ATOM 853 C CA . SER A 1 105 ? -4.419 0.571 6.559 1.00 95.62 105 SER A CA 1
ATOM 854 C C . SER A 1 105 ? -4.061 1.061 7.966 1.00 95.62 105 SER A C 1
ATOM 856 O O . SER A 1 105 ? -4.300 0.360 8.944 1.00 95.62 105 SER A O 1
ATOM 858 N N . GLU A 1 106 ? -3.544 2.287 8.075 1.00 93.62 106 GLU A N 1
ATOM 859 C CA . GLU A 1 106 ? -3.242 2.965 9.340 1.00 93.62 106 GLU A CA 1
ATOM 860 C C . GLU A 1 106 ? -4.492 3.623 9.966 1.00 93.62 106 GLU A C 1
ATOM 862 O O . GLU A 1 106 ? -4.401 4.223 11.036 1.00 93.62 106 GLU A O 1
ATOM 867 N N . GLY A 1 107 ? -5.660 3.527 9.319 1.00 94.56 107 GLY A N 1
ATOM 868 C CA . GLY A 1 107 ? -6.917 4.105 9.797 1.00 94.56 107 GLY A CA 1
ATOM 869 C C . GLY A 1 107 ? -7.041 5.619 9.590 1.00 94.56 107 GLY A C 1
ATOM 870 O O . GLY A 1 107 ? -7.903 6.241 10.213 1.00 94.56 107 GLY A O 1
ATOM 871 N N . LYS A 1 108 ? -6.202 6.222 8.736 1.00 95.88 108 LYS A N 1
ATOM 872 C CA . LYS A 1 108 ? -6.259 7.659 8.418 1.00 95.88 108 LYS A CA 1
ATOM 873 C C . LYS A 1 108 ? -7.493 8.004 7.594 1.00 95.88 108 LYS A C 1
ATOM 875 O O . LYS A 1 108 ? -7.967 7.190 6.794 1.00 95.88 108 LYS A O 1
ATOM 880 N N . SER A 1 109 ? -7.978 9.234 7.732 1.00 95.00 109 SER A N 1
ATOM 881 C CA . SER A 1 109 ? -9.091 9.743 6.930 1.00 95.00 109 SER A CA 1
ATOM 882 C C . SER A 1 109 ? -8.682 9.981 5.470 1.00 95.00 109 SER A C 1
ATOM 884 O O . SER A 1 109 ? -7.497 10.073 5.139 1.00 95.00 109 SER A O 1
ATOM 886 N N . VAL A 1 110 ? -9.670 10.092 4.574 1.00 94.94 110 VAL A N 1
ATOM 887 C CA . VAL A 1 110 ? -9.402 10.381 3.155 1.00 94.94 110 VAL A CA 1
ATOM 888 C C . VAL A 1 110 ? -8.746 11.752 2.983 1.00 94.94 110 VAL A C 1
ATOM 890 O O . VAL A 1 110 ? -7.858 11.906 2.152 1.00 94.94 110 VAL A O 1
ATOM 893 N N . GLU A 1 111 ? -9.125 12.732 3.805 1.00 94.19 111 GLU A N 1
ATOM 894 C CA . GLU A 1 111 ? -8.556 14.080 3.790 1.00 94.19 111 GLU A CA 1
ATOM 895 C C . GLU A 1 111 ? -7.083 14.080 4.210 1.00 94.19 111 GLU A C 1
ATOM 897 O O . GLU A 1 111 ? -6.281 14.815 3.637 1.00 94.19 111 GLU A O 1
ATOM 902 N N . GLU A 1 112 ? -6.714 13.254 5.193 1.00 93.25 112 GLU A N 1
ATOM 903 C CA . GLU A 1 112 ? -5.320 13.077 5.610 1.00 93.25 112 GLU A CA 1
ATOM 904 C C . GLU A 1 112 ? -4.502 12.388 4.512 1.00 93.25 112 GLU A C 1
ATOM 906 O O . GLU A 1 112 ? -3.394 12.821 4.198 1.00 93.25 112 GLU A O 1
ATOM 911 N N . ALA A 1 113 ? -5.056 11.351 3.878 1.00 92.38 113 ALA A N 1
ATOM 912 C CA . ALA A 1 113 ? -4.386 10.638 2.794 1.00 92.38 113 ALA A CA 1
ATOM 913 C C . ALA A 1 113 ? -4.187 11.510 1.542 1.00 92.38 113 ALA A C 1
ATOM 915 O O . ALA A 1 113 ? -3.129 11.457 0.918 1.00 92.38 113 ALA A O 1
ATOM 916 N N . GLN A 1 114 ? -5.159 12.361 1.202 1.00 92.38 114 GLN A N 1
ATOM 917 C CA . GLN A 1 114 ? -5.073 13.285 0.065 1.00 92.38 114 GLN A CA 1
ATOM 918 C C . GLN A 1 114 ? -3.949 14.318 0.199 1.00 92.38 114 GLN A C 1
ATOM 920 O O . GLN A 1 114 ? -3.464 14.807 -0.814 1.00 92.38 114 GLN A O 1
ATOM 925 N N . GLN A 1 115 ? -3.519 14.655 1.419 1.00 89.38 115 GLN A N 1
ATOM 926 C CA . GLN A 1 115 ? -2.377 15.555 1.627 1.00 89.38 115 GLN A CA 1
ATOM 927 C C . GLN A 1 115 ? -1.039 14.902 1.261 1.00 89.38 115 GLN A C 1
ATOM 929 O O . GLN A 1 115 ? -0.058 15.607 1.038 1.00 89.38 115 GLN A O 1
ATOM 934 N N . MET A 1 116 ? -0.998 13.569 1.233 1.00 83.69 116 MET A N 1
ATOM 935 C CA . MET A 1 116 ? 0.197 12.776 0.951 1.00 83.69 116 MET A CA 1
ATOM 936 C C . MET A 1 116 ? 0.211 12.209 -0.473 1.00 83.69 116 MET A C 1
ATOM 938 O O . MET A 1 116 ? 1.274 11.824 -0.947 1.00 83.69 116 MET A O 1
ATOM 942 N N . ALA A 1 117 ? -0.955 12.109 -1.116 1.00 85.19 117 ALA A N 1
ATOM 943 C CA . ALA A 1 117 ? -1.123 11.503 -2.429 1.00 85.19 117 ALA A CA 1
ATOM 944 C C . ALA A 1 117 ? -0.844 12.498 -3.563 1.00 85.19 117 ALA A C 1
ATOM 946 O O . ALA A 1 117 ? -1.411 13.591 -3.587 1.00 85.19 117 ALA A O 1
ATOM 947 N N . ASP A 1 118 ? -0.051 12.076 -4.549 1.00 85.00 118 ASP A N 1
ATOM 948 C CA . ASP A 1 118 ? 0.177 12.856 -5.775 1.00 85.00 118 ASP A CA 1
ATOM 949 C C . ASP A 1 118 ? -1.118 13.033 -6.595 1.00 85.00 118 ASP A C 1
ATOM 951 O O . ASP A 1 118 ? -1.332 14.075 -7.218 1.00 85.00 118 ASP A O 1
ATOM 955 N N . ASP A 1 119 ? -1.998 12.023 -6.581 1.00 92.31 119 ASP A N 1
ATOM 956 C CA . ASP A 1 119 ? -3.299 12.029 -7.254 1.00 92.31 119 ASP A CA 1
ATOM 957 C C . ASP A 1 119 ? -4.447 11.891 -6.235 1.00 92.31 119 ASP A C 1
ATOM 959 O O . ASP A 1 119 ? -4.774 10.808 -5.735 1.00 92.31 119 ASP A O 1
ATOM 963 N N . SER A 1 120 ? -5.074 13.027 -5.917 1.00 93.38 120 SER A N 1
ATOM 964 C CA . SER A 1 120 ? -6.162 13.107 -4.935 1.00 93.38 120 SER A CA 1
ATOM 965 C C . SER A 1 120 ? -7.467 12.463 -5.413 1.00 93.38 120 SER A C 1
ATOM 967 O O . SER A 1 120 ? -8.246 11.967 -4.589 1.00 93.38 120 SER A O 1
ATOM 969 N N . GLU A 1 121 ? -7.714 12.423 -6.725 1.00 95.25 121 GLU A N 1
ATOM 970 C CA . GLU A 1 121 ? -8.901 11.789 -7.302 1.00 95.25 121 GLU A CA 1
ATOM 971 C C . GLU A 1 121 ? -8.784 10.269 -7.181 1.00 95.25 121 GLU A C 1
ATOM 973 O O . GLU A 1 121 ? -9.682 9.620 -6.632 1.00 95.25 121 GLU A O 1
ATOM 978 N N . LEU A 1 122 ? -7.632 9.719 -7.572 1.00 95.56 122 LEU A N 1
ATOM 979 C CA . LEU A 1 122 ? -7.317 8.306 -7.393 1.00 95.56 122 LEU A CA 1
ATOM 980 C C . LEU A 1 122 ? -7.354 7.905 -5.914 1.00 95.56 122 LEU A C 1
ATOM 982 O O . LEU A 1 122 ? -7.964 6.892 -5.574 1.00 95.56 122 LEU A O 1
ATOM 986 N N . CYS A 1 123 ? -6.784 8.716 -5.017 1.00 96.56 123 CYS A N 1
ATOM 987 C CA . CYS A 1 123 ? -6.848 8.472 -3.574 1.00 96.56 123 CYS A CA 1
ATOM 988 C C . CYS A 1 123 ? -8.300 8.323 -3.083 1.00 96.56 123 CYS A C 1
ATOM 990 O O . CYS A 1 123 ? -8.627 7.408 -2.324 1.00 96.56 123 CYS A O 1
ATOM 992 N N . THR A 1 124 ? -9.194 9.195 -3.553 1.00 97.00 124 THR A N 1
ATOM 993 C CA . THR A 1 124 ? -10.620 9.174 -3.189 1.00 97.00 124 THR A CA 1
ATOM 994 C C . THR A 1 124 ? -11.330 7.925 -3.717 1.00 97.00 124 THR A C 1
ATOM 996 O O . THR A 1 124 ? -12.130 7.313 -3.005 1.00 97.00 124 THR A O 1
ATOM 999 N N . GLU A 1 125 ? -11.047 7.529 -4.960 1.00 97.12 125 GLU A N 1
ATOM 1000 C CA . GLU A 1 125 ? -11.583 6.304 -5.567 1.00 97.12 125 GLU A CA 1
ATOM 1001 C C . GLU A 1 125 ? -11.146 5.055 -4.794 1.00 97.12 125 GLU A C 1
ATOM 1003 O O . GLU A 1 125 ? -11.978 4.198 -4.485 1.00 97.12 125 GLU A O 1
ATOM 1008 N N . LEU A 1 126 ? -9.868 4.971 -4.420 1.00 97.00 126 LEU A N 1
ATOM 1009 C CA . LEU A 1 126 ? -9.327 3.851 -3.652 1.00 97.00 126 LEU A CA 1
ATOM 1010 C C . LEU A 1 126 ? -9.972 3.753 -2.263 1.00 97.00 126 LEU A C 1
ATOM 1012 O O . LEU A 1 126 ? -10.415 2.671 -1.886 1.00 97.00 126 LEU A O 1
ATOM 1016 N N . TYR A 1 127 ? -10.118 4.867 -1.535 1.00 97.38 127 TYR A N 1
ATOM 1017 C CA . TYR A 1 127 ? -10.822 4.890 -0.242 1.00 97.38 127 TYR A CA 1
ATOM 1018 C C . TYR A 1 127 ? -12.267 4.394 -0.364 1.00 97.38 127 TYR A C 1
ATOM 1020 O O . TYR A 1 127 ? -12.728 3.583 0.441 1.00 97.38 127 TYR A O 1
ATOM 1028 N N . ARG A 1 128 ? -12.984 4.846 -1.398 1.00 97.19 128 ARG A N 1
ATOM 1029 C CA . ARG A 1 128 ? -14.350 4.388 -1.677 1.00 97.19 128 ARG A CA 1
ATOM 1030 C C . ARG A 1 128 ? -14.399 2.900 -2.024 1.00 97.19 128 ARG A C 1
ATOM 1032 O O . ARG A 1 128 ? -15.335 2.226 -1.605 1.00 97.19 128 ARG A O 1
ATOM 1039 N N . THR A 1 129 ? -13.414 2.401 -2.767 1.00 97.12 129 THR A N 1
ATOM 1040 C CA . THR A 1 129 ? -13.329 0.993 -3.175 1.00 97.12 129 THR A CA 1
ATOM 1041 C C . THR A 1 129 ? -13.015 0.078 -1.994 1.00 97.12 129 THR A C 1
ATOM 1043 O O . THR A 1 129 ? -13.650 -0.963 -1.854 1.00 97.12 129 THR A O 1
ATOM 1046 N N . LEU A 1 130 ? -12.082 0.472 -1.123 1.00 96.69 130 LEU A N 1
ATOM 1047 C CA . LEU A 1 130 ? -11.724 -0.264 0.095 1.00 96.69 130 LEU A CA 1
ATOM 1048 C C . LEU A 1 130 ? -12.884 -0.310 1.100 1.00 96.69 130 LEU A C 1
ATOM 1050 O O . LEU A 1 130 ? -13.049 -1.295 1.821 1.00 96.69 130 LEU A O 1
ATOM 1054 N N . GLY A 1 131 ? -13.722 0.729 1.108 1.00 95.94 131 GLY A N 1
ATOM 1055 C CA . GLY A 1 131 ? -14.941 0.765 1.902 1.00 95.94 131 GLY A CA 1
ATOM 1056 C C . GLY A 1 131 ? -14.661 0.856 3.410 1.00 95.94 131 GLY A C 1
ATOM 1057 O O . GLY A 1 131 ? -13.691 1.501 3.820 1.00 95.94 131 GLY A O 1
ATOM 1058 N N . PRO A 1 132 ? -15.530 0.271 4.257 1.00 95.12 132 PRO A N 1
ATOM 1059 C CA . PRO A 1 132 ? -15.366 0.305 5.707 1.00 95.12 132 PRO A CA 1
ATOM 1060 C C . PRO A 1 132 ? -14.059 -0.344 6.167 1.00 95.12 132 PRO A C 1
ATOM 1062 O O . PRO A 1 132 ? -13.643 -1.375 5.637 1.00 95.12 132 PRO A O 1
ATOM 1065 N N . PHE A 1 133 ? -13.449 0.250 7.193 1.00 93.69 133 PHE A N 1
ATOM 1066 C CA . PHE A 1 133 ? -12.241 -0.281 7.810 1.00 93.69 133 PHE A CA 1
ATOM 1067 C C . PHE A 1 133 ? -12.535 -1.588 8.553 1.00 93.69 133 PHE A C 1
ATOM 1069 O O . PHE A 1 133 ? -13.394 -1.638 9.435 1.00 93.69 133 PHE A O 1
ATOM 1076 N N . GLU A 1 134 ? -11.785 -2.631 8.213 1.00 92.25 134 GLU A N 1
ATOM 1077 C CA . GLU A 1 134 ? -11.816 -3.943 8.856 1.00 92.25 134 GLU A CA 1
ATOM 1078 C C . GLU A 1 134 ? -10.373 -4.448 8.988 1.00 92.25 134 GLU A C 1
ATOM 1080 O O . GLU A 1 134 ? -9.589 -4.310 8.049 1.00 92.25 134 GLU A O 1
ATOM 1085 N N . GLU A 1 135 ? -10.009 -5.049 10.124 1.00 90.50 135 GLU A N 1
ATOM 1086 C CA . GLU A 1 135 ? -8.606 -5.374 10.454 1.00 90.50 135 GLU A CA 1
ATOM 1087 C C . GLU A 1 135 ? -7.921 -6.257 9.398 1.00 90.50 135 GLU A C 1
ATOM 1089 O O . GLU A 1 135 ? -6.800 -5.984 8.974 1.00 90.50 135 GLU A O 1
ATOM 1094 N N . HIS A 1 136 ? -8.616 -7.278 8.892 1.00 90.38 136 HIS A N 1
ATOM 1095 C CA . HIS A 1 136 ? -8.069 -8.153 7.853 1.00 90.38 136 HIS A CA 1
ATOM 1096 C C . HIS A 1 136 ? -7.887 -7.432 6.508 1.00 90.38 136 HIS A C 1
ATOM 1098 O O . HIS A 1 136 ? -6.945 -7.727 5.774 1.00 90.38 136 HIS A O 1
ATOM 1104 N N . LYS A 1 137 ? -8.756 -6.469 6.175 1.00 94.12 137 LYS A N 1
ATOM 1105 C CA . LYS A 1 137 ? -8.594 -5.643 4.974 1.00 94.12 137 LYS A CA 1
ATOM 1106 C C . LYS A 1 137 ? -7.435 -4.674 5.141 1.00 94.12 137 LYS A C 1
ATOM 1108 O O . LYS A 1 137 ? -6.675 -4.495 4.196 1.00 94.12 137 LYS A O 1
ATOM 1113 N N . ALA A 1 138 ? -7.282 -4.082 6.327 1.00 93.94 138 ALA A N 1
ATOM 1114 C CA . ALA A 1 138 ? -6.160 -3.207 6.654 1.00 93.94 138 ALA A CA 1
ATOM 1115 C C . ALA A 1 138 ? -4.832 -3.950 6.483 1.00 93.94 138 ALA A C 1
ATOM 1117 O O . ALA A 1 138 ? -3.943 -3.464 5.788 1.00 93.94 138 ALA A O 1
ATOM 1118 N N . TRP A 1 139 ? -4.747 -5.182 6.987 1.00 92.81 139 TRP A N 1
ATOM 1119 C CA . TRP A 1 139 ? -3.595 -6.053 6.763 1.00 92.81 139 TRP A CA 1
ATOM 1120 C C . TRP A 1 139 ? -3.341 -6.363 5.278 1.00 92.81 139 TRP A C 1
ATOM 1122 O O . TRP A 1 139 ? -2.201 -6.277 4.814 1.00 92.81 139 TRP A O 1
ATOM 1132 N N . LEU A 1 140 ? -4.378 -6.700 4.501 1.00 93.62 140 LEU A N 1
ATOM 1133 C CA . LEU A 1 140 ? -4.232 -6.944 3.059 1.00 93.62 140 LEU A CA 1
ATOM 1134 C C . LEU A 1 140 ? -3.785 -5.679 2.308 1.00 93.62 140 LEU A C 1
ATOM 1136 O O . LEU A 1 140 ? -2.929 -5.761 1.428 1.00 93.62 140 LEU A O 1
ATOM 1140 N N . ALA A 1 141 ? -4.325 -4.513 2.664 1.00 96.06 141 ALA A N 1
ATOM 1141 C CA . ALA A 1 141 ? -3.937 -3.229 2.090 1.00 96.06 141 ALA A CA 1
ATOM 1142 C C . ALA A 1 141 ? -2.477 -2.886 2.422 1.00 96.06 141 ALA A C 1
ATOM 1144 O O . ALA A 1 141 ? -1.727 -2.516 1.520 1.00 96.06 141 ALA A O 1
ATOM 1145 N N . ALA A 1 142 ? -2.046 -3.092 3.671 1.00 92.69 142 ALA A N 1
ATOM 1146 C CA . ALA A 1 142 ? -0.656 -2.920 4.090 1.00 92.69 142 ALA A CA 1
ATOM 1147 C C . ALA A 1 142 ? 0.285 -3.881 3.346 1.00 92.69 142 ALA A C 1
ATOM 1149 O O . ALA A 1 142 ? 1.339 -3.469 2.859 1.00 92.69 142 ALA A O 1
ATOM 1150 N N . SER A 1 143 ? -0.128 -5.143 3.184 1.00 90.75 143 SER A N 1
ATOM 1151 C CA . SER A 1 143 ? 0.620 -6.149 2.422 1.00 90.75 143 SER A CA 1
ATOM 1152 C C . SER A 1 143 ? 0.797 -5.725 0.963 1.00 90.75 143 SER A C 1
ATOM 1154 O O . SER A 1 143 ? 1.907 -5.773 0.437 1.00 90.75 143 SER A O 1
ATOM 1156 N N . LEU A 1 144 ? -0.280 -5.271 0.312 1.00 93.50 144 LEU A N 1
ATOM 1157 C CA . LEU A 1 144 ? -0.229 -4.799 -1.070 1.00 93.50 144 LEU A CA 1
ATOM 1158 C C . LEU A 1 144 ? 0.627 -3.535 -1.205 1.00 93.50 144 LEU A C 1
ATOM 1160 O O . LEU A 1 144 ? 1.442 -3.457 -2.121 1.00 93.50 144 LEU A O 1
ATOM 1164 N N . ALA A 1 145 ? 0.487 -2.573 -0.291 1.00 93.06 145 ALA A N 1
ATOM 1165 C CA . ALA A 1 145 ? 1.299 -1.359 -0.276 1.00 93.06 145 ALA A CA 1
ATOM 1166 C C . ALA A 1 145 ? 2.794 -1.690 -0.178 1.00 93.06 145 ALA A C 1
ATOM 1168 O O . ALA A 1 145 ? 3.597 -1.157 -0.943 1.00 93.06 145 ALA A O 1
ATOM 1169 N N . HIS A 1 146 ? 3.161 -2.609 0.718 1.00 88.50 146 HIS A N 1
ATOM 1170 C CA . HIS A 1 146 ? 4.538 -3.062 0.873 1.00 88.50 146 HIS A CA 1
ATOM 1171 C C . HIS A 1 146 ? 5.055 -3.751 -0.400 1.00 88.50 146 HIS A C 1
ATOM 1173 O O . HIS A 1 146 ? 6.117 -3.385 -0.902 1.00 88.50 146 HIS A O 1
ATOM 1179 N N . THR A 1 147 ? 4.282 -4.675 -0.985 1.00 86.56 147 THR A N 1
ATOM 1180 C CA . THR A 1 147 ? 4.642 -5.326 -2.256 1.00 86.56 147 THR A CA 1
ATOM 1181 C C . THR A 1 147 ? 4.847 -4.307 -3.380 1.00 86.56 147 THR A C 1
ATOM 1183 O O . THR A 1 147 ? 5.822 -4.394 -4.121 1.00 86.56 147 THR A O 1
ATOM 1186 N N . LEU A 1 148 ? 3.971 -3.308 -3.502 1.00 89.19 148 LEU A N 1
ATOM 1187 C CA . LEU A 1 148 ? 4.079 -2.281 -4.540 1.00 89.19 148 LEU A CA 1
ATOM 1188 C C . LEU A 1 148 ? 5.268 -1.350 -4.347 1.00 89.19 148 LEU A C 1
ATOM 1190 O O . LEU A 1 148 ? 5.883 -0.941 -5.336 1.00 89.19 148 LEU A O 1
ATOM 1194 N N . LYS A 1 149 ? 5.616 -1.036 -3.095 1.00 87.81 149 LYS A N 1
ATOM 1195 C CA . LYS A 1 149 ? 6.749 -0.168 -2.776 1.00 87.81 149 LYS A CA 1
ATOM 1196 C C . LYS A 1 149 ? 8.042 -0.696 -3.403 1.00 87.81 149 LYS A C 1
ATOM 1198 O O . LYS A 1 149 ? 8.751 0.078 -4.036 1.00 87.81 149 LYS A O 1
ATOM 1203 N N . ALA A 1 150 ? 8.273 -2.011 -3.358 1.00 82.81 150 ALA A N 1
ATOM 1204 C CA . ALA A 1 150 ? 9.452 -2.663 -3.943 1.00 82.81 150 ALA A CA 1
ATOM 1205 C C . ALA A 1 150 ? 9.597 -2.494 -5.475 1.00 82.81 150 ALA A C 1
ATOM 1207 O O . ALA A 1 150 ? 10.689 -2.683 -6.027 1.00 82.81 150 ALA A O 1
ATOM 1208 N N . PHE A 1 151 ? 8.509 -2.148 -6.174 1.00 83.44 151 PHE A N 1
ATOM 1209 C CA . PHE A 1 151 ? 8.496 -1.929 -7.624 1.00 83.44 151 PHE A CA 1
ATOM 1210 C C . PHE A 1 151 ? 8.403 -0.453 -8.018 1.00 83.44 151 PHE A C 1
ATOM 1212 O O . PHE A 1 151 ? 8.945 -0.068 -9.053 1.00 83.44 151 PHE A O 1
ATOM 1219 N N . ALA A 1 152 ? 7.679 0.355 -7.242 1.00 85.94 152 ALA A N 1
ATOM 1220 C CA . ALA A 1 152 ? 7.417 1.756 -7.562 1.00 85.94 152 ALA A CA 1
ATOM 1221 C C . ALA A 1 152 ? 8.555 2.687 -7.119 1.00 85.94 152 ALA A C 1
ATOM 1223 O O . ALA A 1 152 ? 8.834 3.680 -7.796 1.00 85.94 152 ALA A O 1
ATOM 1224 N N . TYR A 1 153 ? 9.207 2.370 -6.001 1.00 85.62 153 TYR A N 1
ATOM 1225 C CA . TYR A 1 153 ? 10.205 3.237 -5.388 1.00 85.62 153 TYR A CA 1
ATOM 1226 C C . TYR A 1 153 ? 11.604 2.947 -5.920 1.00 85.62 153 TYR A C 1
ATOM 1228 O O . TYR A 1 153 ? 12.004 1.795 -6.100 1.00 85.62 153 TYR A O 1
ATOM 1236 N N . GLU A 1 154 ? 12.356 4.014 -6.151 1.00 83.75 154 GLU A N 1
ATOM 1237 C CA . GLU A 1 154 ? 13.788 3.952 -6.413 1.00 83.75 154 GLU A CA 1
ATOM 1238 C C . GLU A 1 154 ? 14.586 4.160 -5.127 1.00 83.75 154 GLU A C 1
ATOM 1240 O O . GLU A 1 154 ? 14.049 4.562 -4.097 1.00 83.75 154 GLU A O 1
ATOM 1245 N N . ALA A 1 155 ? 15.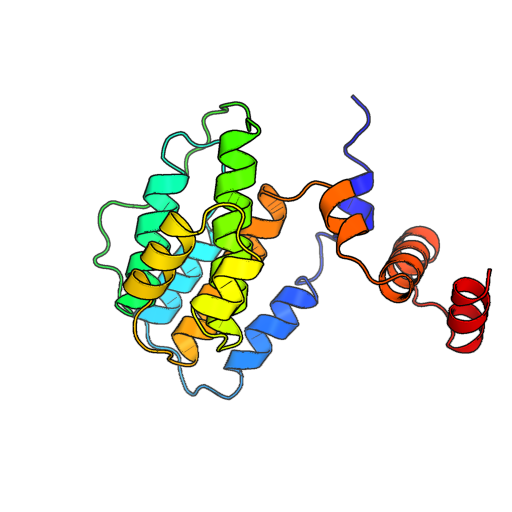897 3.916 -5.191 1.00 75.94 155 ALA A N 1
ATOM 1246 C CA . ALA A 1 155 ? 16.778 4.114 -4.044 1.00 75.94 155 ALA A CA 1
ATOM 1247 C C . ALA A 1 155 ? 16.667 5.536 -3.471 1.00 75.94 155 ALA A C 1
ATOM 1249 O O . ALA A 1 155 ? 16.625 5.690 -2.256 1.00 75.94 155 ALA A O 1
ATOM 1250 N N . GLN A 1 156 ? 16.557 6.555 -4.332 1.00 79.00 156 GLN A N 1
ATOM 1251 C CA . GLN A 1 156 ? 16.415 7.939 -3.880 1.00 79.00 156 GLN A CA 1
ATOM 1252 C C . GLN A 1 156 ? 15.121 8.155 -3.091 1.00 79.00 156 GLN A C 1
ATOM 1254 O O . GLN A 1 156 ? 15.163 8.745 -2.021 1.00 79.00 156 GLN A O 1
ATOM 1259 N N . ASP A 1 157 ? 14.000 7.600 -3.554 1.00 83.25 157 ASP A N 1
ATOM 1260 C CA . ASP A 1 157 ? 12.720 7.721 -2.851 1.00 83.25 157 ASP A CA 1
ATOM 1261 C C . ASP A 1 157 ? 12.777 7.092 -1.450 1.00 83.25 157 ASP A C 1
ATOM 1263 O O . ASP A 1 157 ? 12.187 7.596 -0.498 1.00 83.25 157 ASP A O 1
ATOM 1267 N N . LEU A 1 158 ? 13.487 5.967 -1.319 1.00 78.50 158 LEU A N 1
ATOM 1268 C CA . LEU A 1 158 ? 13.667 5.285 -0.038 1.00 78.50 158 LEU A CA 1
ATOM 1269 C C . LEU A 1 158 ? 14.560 6.088 0.911 1.00 78.50 158 LEU A C 1
ATOM 1271 O O . LEU A 1 158 ? 14.309 6.090 2.113 1.00 78.50 158 LEU A O 1
ATOM 1275 N N . LEU A 1 159 ? 15.580 6.763 0.378 1.00 76.94 159 LEU A N 1
ATOM 1276 C CA . LEU A 1 159 ? 16.450 7.650 1.147 1.00 76.94 159 LEU A CA 1
ATOM 1277 C C . LEU A 1 159 ? 15.710 8.907 1.608 1.00 76.94 159 LEU A C 1
ATOM 1279 O O . LEU A 1 159 ? 15.870 9.301 2.757 1.00 76.94 159 LEU A O 1
ATOM 1283 N N . ASP A 1 160 ? 14.878 9.492 0.746 1.00 80.44 160 ASP A N 1
ATOM 1284 C CA . ASP A 1 160 ? 14.106 10.696 1.061 1.00 80.44 160 ASP A CA 1
ATOM 1285 C C . ASP A 1 160 ? 13.057 10.440 2.162 1.00 80.44 160 ASP A C 1
ATOM 1287 O O . ASP A 1 160 ? 12.729 11.342 2.932 1.00 80.44 160 ASP A O 1
ATOM 1291 N N . GLU A 1 161 ? 12.540 9.209 2.265 1.00 77.44 161 GLU A N 1
ATOM 1292 C CA . GLU A 1 161 ? 11.616 8.800 3.333 1.00 77.44 161 GLU A CA 1
ATOM 1293 C C . GLU A 1 161 ? 12.313 8.309 4.616 1.00 77.44 161 GLU A C 1
ATOM 1295 O O . GLU A 1 161 ? 11.668 8.235 5.668 1.00 77.44 161 GLU A O 1
ATOM 1300 N N . ALA A 1 162 ? 13.588 7.918 4.551 1.00 78.31 162 ALA A N 1
ATOM 1301 C CA . ALA A 1 162 ? 14.287 7.333 5.689 1.00 78.31 162 ALA A CA 1
ATOM 1302 C C . ALA A 1 162 ? 14.623 8.397 6.739 1.00 78.31 162 ALA A C 1
ATOM 1304 O O . ALA A 1 162 ? 15.116 9.481 6.427 1.00 78.31 162 ALA A O 1
ATOM 1305 N N . SER A 1 163 ? 14.429 8.065 8.019 1.00 83.12 163 SER A N 1
ATOM 1306 C CA . SER A 1 163 ? 15.037 8.875 9.071 1.00 83.12 163 SER A CA 1
ATOM 1307 C C . SER A 1 163 ? 16.561 8.756 8.988 1.00 83.12 163 SER A C 1
ATOM 1309 O O . SER A 1 163 ? 17.088 7.709 8.604 1.00 83.12 163 SER A O 1
ATOM 1311 N N . GLU A 1 164 ? 17.290 9.792 9.408 1.00 84.69 164 GLU A N 1
ATOM 1312 C CA . GLU A 1 164 ? 18.758 9.736 9.485 1.00 84.69 164 GLU A CA 1
ATOM 1313 C C . GLU A 1 164 ? 19.233 8.518 10.295 1.00 84.69 164 GLU A C 1
ATOM 1315 O O . GLU A 1 164 ? 20.220 7.868 9.953 1.00 84.69 164 GLU A O 1
ATOM 1320 N N . ALA A 1 165 ? 18.481 8.143 11.335 1.00 84.88 165 ALA A N 1
ATOM 1321 C CA . ALA A 1 165 ? 18.785 6.977 12.153 1.00 84.88 165 ALA A CA 1
ATOM 1322 C C . ALA A 1 165 ? 18.639 5.663 11.375 1.00 84.88 165 ALA A C 1
ATOM 1324 O O . ALA A 1 165 ? 19.473 4.769 11.524 1.00 84.88 165 ALA A O 1
ATOM 1325 N N . ASP A 1 166 ? 17.609 5.539 10.541 1.00 81.94 166 ASP A N 1
ATOM 1326 C CA . ASP A 1 166 ? 17.391 4.346 9.720 1.00 81.94 166 ASP A CA 1
ATOM 1327 C C . ASP A 1 166 ? 18.411 4.255 8.591 1.00 81.94 166 ASP A C 1
ATOM 1329 O O . ASP A 1 166 ? 18.924 3.170 8.320 1.00 81.94 166 ASP A O 1
ATOM 1333 N N . PHE A 1 167 ? 18.794 5.395 8.010 1.00 83.00 167 PHE A N 1
ATOM 1334 C CA . PHE A 1 167 ? 19.900 5.460 7.062 1.00 83.00 167 PHE A CA 1
ATOM 1335 C C . PHE A 1 167 ? 21.205 4.951 7.690 1.00 83.00 167 PHE A C 1
ATOM 1337 O O . PHE A 1 167 ? 21.847 4.054 7.141 1.00 83.00 167 PHE A O 1
ATOM 1344 N N . VAL A 1 168 ? 21.575 5.454 8.874 1.00 85.75 168 VAL A N 1
ATOM 1345 C CA . VAL A 1 168 ? 22.791 5.021 9.581 1.00 85.75 168 VAL A CA 1
ATOM 1346 C C . VAL A 1 168 ? 22.745 3.525 9.899 1.00 85.75 168 VAL A C 1
ATOM 1348 O O . VAL A 1 168 ? 23.726 2.822 9.653 1.00 85.75 168 VAL A O 1
ATOM 1351 N N . ARG A 1 169 ? 21.615 3.008 10.400 1.00 84.06 169 ARG A N 1
ATOM 1352 C CA . ARG A 1 169 ? 21.447 1.564 10.644 1.00 84.06 169 ARG A CA 1
ATOM 1353 C C . ARG A 1 169 ? 21.595 0.750 9.362 1.00 84.06 169 ARG A C 1
ATOM 1355 O O . ARG A 1 169 ? 22.319 -0.242 9.367 1.00 84.06 169 ARG A O 1
ATOM 1362 N N . GLY A 1 170 ? 20.985 1.194 8.264 1.00 80.50 170 G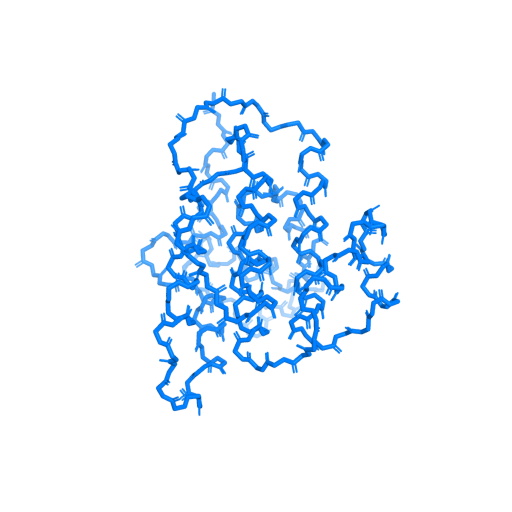LY A N 1
ATOM 1363 C CA . GLY A 1 170 ? 21.099 0.551 6.955 1.00 80.50 170 GLY A CA 1
ATOM 1364 C C . GLY A 1 170 ? 22.546 0.466 6.470 1.00 80.50 170 GLY A C 1
ATOM 1365 O O . GLY A 1 170 ? 23.005 -0.605 6.078 1.00 80.50 170 GLY A O 1
ATOM 1366 N N . VAL A 1 171 ? 23.309 1.558 6.586 1.00 84.69 171 VAL A N 1
ATOM 1367 C CA . VAL A 1 171 ? 24.744 1.578 6.246 1.00 84.69 171 VAL A CA 1
ATOM 1368 C C . VAL A 1 171 ? 25.535 0.593 7.109 1.00 84.69 171 VAL A C 1
ATOM 1370 O O . VAL A 1 171 ? 26.387 -0.130 6.593 1.00 84.69 171 VAL A O 1
ATOM 1373 N N . TYR A 1 172 ? 25.255 0.534 8.412 1.00 88.19 172 TYR A N 1
ATOM 1374 C CA . TYR A 1 172 ? 25.917 -0.390 9.335 1.00 88.19 172 TYR A CA 1
ATOM 1375 C C . TYR A 1 172 ? 25.618 -1.853 9.005 1.00 88.19 172 TYR A C 1
ATOM 1377 O O . TYR A 1 172 ? 26.553 -2.647 8.910 1.00 88.19 172 TYR A O 1
ATOM 1385 N N . ARG A 1 173 ? 24.354 -2.206 8.757 1.00 83.94 173 ARG A N 1
ATOM 1386 C CA . ARG A 1 173 ? 23.969 -3.562 8.344 1.00 83.94 173 ARG A CA 1
ATOM 1387 C C . ARG A 1 173 ? 24.646 -3.946 7.030 1.00 83.94 173 ARG A C 1
ATOM 1389 O O . ARG A 1 173 ? 25.290 -4.983 6.959 1.00 83.94 173 ARG A O 1
ATOM 1396 N N . ALA A 1 174 ? 24.623 -3.066 6.033 1.00 77.31 174 ALA A N 1
ATOM 1397 C CA . ALA A 1 174 ? 25.223 -3.350 4.734 1.00 77.31 174 ALA A CA 1
ATOM 1398 C C . ALA A 1 174 ? 26.757 -3.474 4.768 1.00 77.31 174 ALA A C 1
ATOM 1400 O O . ALA A 1 174 ? 27.332 -4.280 4.038 1.00 77.31 174 ALA A O 1
ATOM 1401 N N . ALA A 1 175 ? 27.439 -2.666 5.585 1.00 84.56 175 ALA A N 1
ATOM 1402 C CA . ALA A 1 175 ? 28.900 -2.649 5.638 1.00 84.56 175 ALA A CA 1
ATOM 1403 C C . ALA A 1 175 ? 29.491 -3.634 6.659 1.00 84.56 175 ALA A C 1
ATOM 1405 O O . ALA A 1 175 ? 30.617 -4.099 6.475 1.00 84.56 175 ALA A O 1
ATOM 1406 N N . LEU A 1 176 ? 28.777 -3.900 7.755 1.00 87.69 176 LEU A N 1
ATOM 1407 C CA . LEU A 1 176 ? 29.297 -4.583 8.944 1.00 87.69 176 LEU A CA 1
ATOM 1408 C C . LEU A 1 176 ? 28.424 -5.751 9.422 1.00 87.69 176 LEU A C 1
ATOM 1410 O O . LEU A 1 176 ? 28.796 -6.371 10.418 1.00 87.69 176 LEU A O 1
ATOM 1414 N N . ASP A 1 177 ? 27.295 -6.025 8.761 1.00 85.00 177 ASP A N 1
ATOM 1415 C CA . ASP A 1 177 ? 26.344 -7.093 9.106 1.00 85.00 177 ASP A CA 1
ATOM 1416 C C . ASP A 1 177 ? 25.864 -7.027 10.571 1.00 85.00 177 ASP A C 1
ATOM 1418 O O . ASP A 1 177 ? 25.729 -8.026 11.276 1.00 85.00 177 ASP A O 1
ATOM 1422 N N . ARG A 1 178 ? 25.692 -5.802 11.085 1.00 83.88 178 ARG A N 1
ATOM 1423 C CA . ARG A 1 178 ? 25.222 -5.530 12.452 1.00 83.88 178 ARG A CA 1
ATOM 1424 C C . ARG A 1 178 ? 24.634 -4.132 12.574 1.00 83.88 178 ARG A C 1
ATOM 1426 O O . ARG A 1 178 ? 25.006 -3.246 11.814 1.00 83.88 178 ARG A O 1
ATOM 1433 N N . ASP A 1 179 ? 23.822 -3.906 13.603 1.00 86.75 179 ASP A N 1
ATOM 1434 C CA . ASP A 1 179 ? 23.384 -2.561 13.986 1.00 86.75 179 ASP A CA 1
ATOM 1435 C C . ASP A 1 179 ? 24.495 -1.753 14.701 1.00 86.75 179 ASP A C 1
ATOM 1437 O O . ASP A 1 179 ? 25.393 -2.331 15.339 1.00 86.75 179 ASP A O 1
ATOM 1441 N N . PRO A 1 180 ? 24.464 -0.405 14.616 1.00 89.31 180 PRO A N 1
ATOM 1442 C CA . PRO A 1 180 ? 25.321 0.459 15.422 1.00 89.31 180 PRO A CA 1
ATOM 1443 C C . PRO A 1 180 ? 24.992 0.301 16.909 1.00 89.31 180 PRO A C 1
ATOM 1445 O O . PRO A 1 180 ? 23.843 0.071 17.290 1.00 89.31 180 PRO A O 1
ATOM 1448 N N . SER A 1 181 ? 25.998 0.468 17.772 1.00 92.81 181 SER 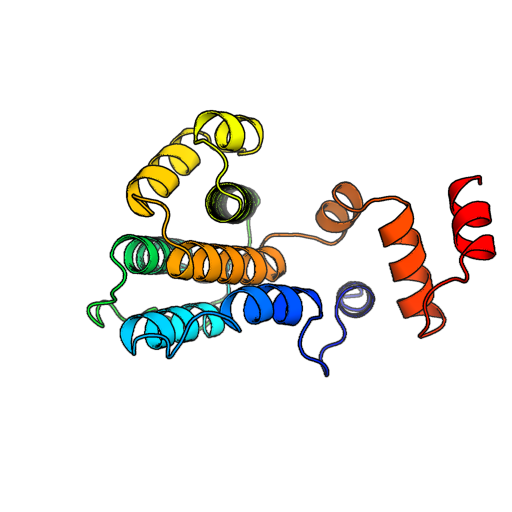A N 1
ATOM 1449 C CA . SER A 1 181 ? 25.725 0.635 19.202 1.00 92.81 181 SER A CA 1
ATOM 1450 C C . SER A 1 181 ? 24.944 1.935 19.443 1.00 92.81 181 SER A C 1
ATOM 1452 O O . SER A 1 181 ? 24.982 2.842 18.611 1.00 92.81 181 SER A O 1
ATOM 1454 N N . SER A 1 182 ? 24.247 2.053 20.577 1.00 91.31 182 SER A N 1
ATOM 1455 C CA . SER A 1 182 ? 23.495 3.275 20.904 1.00 91.31 182 SER A CA 1
ATOM 1456 C C . SER A 1 182 ? 24.379 4.527 20.892 1.00 91.31 182 SER A C 1
ATOM 1458 O O . SER A 1 182 ? 23.964 5.556 20.362 1.00 91.31 182 SER A O 1
ATOM 1460 N N . ASP A 1 183 ? 25.600 4.418 21.424 1.00 91.75 183 ASP A N 1
ATOM 1461 C CA . ASP A 1 183 ? 26.570 5.516 21.461 1.00 91.75 183 ASP A CA 1
ATOM 1462 C C . ASP A 1 183 ? 27.075 5.857 20.051 1.00 91.75 183 ASP A C 1
ATOM 1464 O O . ASP A 1 183 ? 27.145 7.030 19.685 1.00 91.75 183 ASP A O 1
ATOM 1468 N N . ASP A 1 184 ? 27.371 4.846 19.222 1.00 90.38 184 ASP A N 1
ATOM 1469 C CA . ASP A 1 184 ? 27.777 5.066 17.828 1.00 90.38 184 ASP A CA 1
ATOM 1470 C C . ASP A 1 184 ? 26.670 5.746 17.023 1.00 90.38 184 ASP A C 1
ATOM 1472 O O . ASP A 1 184 ? 26.943 6.679 16.273 1.00 90.38 184 ASP A O 1
ATOM 1476 N N . LEU A 1 185 ? 25.420 5.304 17.186 1.00 91.62 185 LEU A N 1
ATOM 1477 C CA . LEU A 1 185 ? 24.281 5.893 16.493 1.00 91.62 185 LEU A CA 1
ATOM 1478 C C . LEU A 1 185 ? 24.114 7.365 16.879 1.00 91.62 185 LEU A C 1
ATOM 1480 O O . LEU A 1 185 ? 23.966 8.205 15.999 1.00 91.62 185 LEU A O 1
ATOM 1484 N N . GLN A 1 186 ? 24.186 7.690 18.173 1.00 91.31 186 GLN A N 1
ATOM 1485 C CA . GLN A 1 186 ? 24.105 9.078 18.633 1.00 91.31 186 GLN A CA 1
ATOM 1486 C C . GLN A 1 186 ? 25.239 9.938 18.075 1.00 91.31 186 GLN A C 1
ATOM 1488 O O . GLN A 1 186 ? 24.978 11.051 17.633 1.00 91.31 186 GLN A O 1
ATOM 1493 N N . ASN A 1 187 ? 26.470 9.419 18.048 1.00 91.38 187 ASN A N 1
ATOM 1494 C CA . ASN A 1 187 ? 27.609 10.140 17.481 1.00 91.38 187 ASN A CA 1
ATOM 1495 C C . ASN A 1 187 ? 27.417 10.415 15.983 1.00 91.38 187 ASN A C 1
ATOM 1497 O O . ASN A 1 187 ? 27.665 11.529 15.543 1.00 91.38 187 ASN A O 1
ATOM 1501 N N . ARG A 1 188 ? 26.930 9.433 15.212 1.00 88.62 188 ARG A N 1
ATOM 1502 C CA . ARG A 1 188 ? 26.678 9.584 13.767 1.00 88.62 188 ARG A CA 1
ATOM 1503 C C . ARG A 1 188 ? 25.533 10.532 13.437 1.00 88.62 188 ARG A C 1
ATOM 1505 O O . ARG A 1 188 ? 25.585 11.174 12.402 1.00 88.62 188 ARG A O 1
ATOM 1512 N N . LEU A 1 189 ? 24.527 10.623 14.303 1.00 89.69 189 LEU A N 1
ATOM 1513 C CA . LEU A 1 189 ? 23.424 11.577 14.154 1.00 89.69 189 LEU A CA 1
ATOM 1514 C C . LEU A 1 189 ? 23.809 13.017 14.532 1.00 89.69 189 LEU A C 1
ATOM 1516 O O . LEU A 1 189 ? 23.032 13.935 14.296 1.00 89.69 189 LEU A O 1
ATOM 1520 N N . ALA A 1 190 ? 24.968 13.219 15.165 1.00 88.12 190 ALA A N 1
ATOM 1521 C CA . ALA A 1 190 ? 25.461 14.535 15.573 1.00 88.12 190 ALA A CA 1
ATOM 1522 C C . ALA A 1 190 ? 26.532 15.121 14.628 1.00 88.12 190 ALA A C 1
ATOM 1524 O O . ALA A 1 190 ? 26.944 16.264 14.845 1.00 88.12 190 ALA A O 1
ATOM 1525 N N . GLU A 1 191 ? 27.004 14.348 13.641 1.00 78.31 191 GLU A N 1
ATOM 1526 C CA . GLU A 1 191 ? 27.971 14.758 12.602 1.00 78.31 191 GLU A CA 1
ATOM 1527 C C . GLU A 1 191 ? 27.285 15.506 11.450 1.00 78.31 191 GLU A C 1
ATOM 1529 O O . GLU A 1 191 ? 27.861 16.530 11.009 1.00 78.31 191 GLU A O 1
#